Protein AF-A0A7S1MM92-F1 (afdb_monomer_lite)

Sequence (260 aa):
AALMAASNALRASARVFPARHGAASAAAFQPMGAAALSRWSPSVRSFYSDAAACGPNALYMESMYAQWKRDPSRTDPRWSEYFQAVEAGEGPGTSAAAAVDPNAIDPVALKYIIRAFQVRGHEAANLDPLGQHQWRHGLKVPELTPEFHGFKASHMGMKVSTSTKVMRGSTGGNAGFLAGVGTLGNEDMTLGQLIDTVRSTYCGSVGIEYMHILDRKRCNWIRQRVESPTWLMTDKELAKETYTRLCHADGFECFLGDKF

Structure (mmCIF, N/CA/C/O backbone):
data_AF-A0A7S1MM92-F1
#
_entry.id   AF-A0A7S1MM92-F1
#
loop_
_atom_site.group_PDB
_atom_site.id
_atom_site.type_symbol
_atom_site.label_atom_id
_atom_site.label_alt_id
_atom_site.label_comp_id
_atom_site.label_asym_id
_atom_site.label_entity_id
_atom_site.label_seq_id
_atom_site.pdbx_PDB_ins_code
_atom_site.Cartn_x
_atom_site.Cartn_y
_atom_site.Cartn_z
_atom_site.occupancy
_atom_site.B_iso_or_equiv
_atom_site.auth_seq_id
_atom_site.auth_comp_id
_atom_site.auth_asym_id
_atom_site.auth_atom_id
_atom_site.pdbx_PDB_model_num
ATOM 1 N N . ALA A 1 1 ? -11.005 -69.173 26.551 1.00 43.66 1 ALA A N 1
ATOM 2 C CA . ALA A 1 1 ? -11.564 -69.306 25.189 1.00 43.66 1 ALA A CA 1
ATOM 3 C C . ALA A 1 1 ? -11.078 -68.087 24.399 1.00 43.66 1 ALA A C 1
ATOM 5 O O . ALA A 1 1 ? -11.269 -66.996 24.910 1.00 43.66 1 ALA A O 1
ATOM 6 N N . ALA A 1 2 ? -10.254 -68.170 23.343 1.00 30.66 2 ALA A N 1
ATOM 7 C CA . ALA A 1 2 ? -10.336 -69.016 22.131 1.00 30.66 2 ALA A CA 1
ATOM 8 C C . ALA A 1 2 ? -11.647 -68.748 21.364 1.00 30.66 2 ALA A C 1
ATOM 10 O O . ALA A 1 2 ? -12.690 -68.743 22.004 1.00 30.66 2 ALA A O 1
ATOM 11 N N . LEU A 1 3 ? -11.708 -68.537 20.045 1.00 33.44 3 LEU A N 1
ATOM 12 C CA . LEU A 1 3 ? -10.741 -68.654 18.929 1.00 33.44 3 LEU A CA 1
ATOM 13 C C . LEU A 1 3 ? -10.180 -67.265 18.505 1.00 33.44 3 LEU A C 1
ATOM 15 O O . LEU A 1 3 ? -10.772 -66.265 18.892 1.00 33.44 3 LEU A O 1
ATOM 19 N N . MET A 1 4 ? -9.065 -67.031 17.786 1.00 29.84 4 MET A N 1
ATOM 20 C CA . MET A 1 4 ? -7.980 -67.807 17.126 1.00 29.84 4 MET A CA 1
ATOM 21 C C . MET A 1 4 ? -8.193 -68.498 15.752 1.00 29.84 4 MET A C 1
ATOM 23 O O . MET A 1 4 ? -9.193 -69.157 15.520 1.00 29.84 4 MET A O 1
ATOM 27 N N . ALA A 1 5 ? -7.152 -68.426 14.899 1.00 32.34 5 ALA A N 1
ATOM 28 C CA . ALA A 1 5 ? -7.059 -68.890 13.495 1.00 32.34 5 ALA A CA 1
ATOM 29 C C . ALA A 1 5 ? -7.848 -68.045 12.453 1.00 32.34 5 ALA A C 1
ATOM 31 O O . ALA A 1 5 ? -8.885 -67.479 12.768 1.00 32.34 5 ALA A O 1
ATOM 32 N N . ALA A 1 6 ? -7.391 -67.883 11.201 1.00 32.50 6 ALA A N 1
ATOM 33 C CA . ALA A 1 6 ? -6.363 -68.647 10.482 1.00 32.50 6 ALA A CA 1
ATOM 34 C C . ALA A 1 6 ? -5.214 -67.807 9.882 1.00 32.50 6 ALA A C 1
ATOM 36 O O . ALA A 1 6 ? -5.381 -66.663 9.470 1.00 32.50 6 ALA A O 1
ATOM 37 N N . SER A 1 7 ? -4.047 -68.449 9.801 1.00 29.97 7 SER A N 1
ATOM 38 C CA . SER A 1 7 ? -2.849 -68.011 9.078 1.00 29.97 7 SER A CA 1
ATOM 39 C C . SER A 1 7 ? -2.749 -68.762 7.747 1.00 29.97 7 SER A C 1
ATOM 41 O O . SER A 1 7 ? -3.136 -69.926 7.697 1.00 29.97 7 SER A O 1
ATOM 43 N N . ASN A 1 8 ? -2.201 -68.122 6.710 1.00 32.53 8 ASN A N 1
ATOM 44 C CA . ASN A 1 8 ? -1.464 -68.742 5.597 1.00 32.53 8 ASN A CA 1
ATOM 45 C C . ASN A 1 8 ? -0.730 -67.599 4.861 1.00 32.53 8 ASN A C 1
ATOM 47 O O . ASN A 1 8 ? -1.373 -66.739 4.273 1.00 32.53 8 ASN A O 1
ATOM 51 N N . ALA A 1 9 ? 0.578 -67.380 5.008 1.00 30.75 9 ALA A N 1
ATOM 52 C CA . ALA A 1 9 ? 1.707 -68.265 4.702 1.00 30.75 9 ALA A CA 1
ATOM 53 C C . ALA A 1 9 ? 1.871 -68.538 3.195 1.00 30.75 9 ALA A C 1
ATOM 55 O O . ALA A 1 9 ? 1.352 -69.512 2.663 1.00 30.75 9 ALA A O 1
ATOM 56 N N . LEU A 1 10 ? 2.679 -67.703 2.531 1.00 29.86 10 LEU A N 1
ATOM 57 C CA . LEU A 1 10 ? 3.322 -68.020 1.253 1.00 29.86 10 LEU A CA 1
ATOM 58 C C . LEU A 1 10 ? 4.731 -67.407 1.245 1.00 29.86 10 LEU A C 1
ATOM 60 O O . LEU A 1 10 ? 4.921 -66.201 1.106 1.00 29.86 10 LEU A O 1
ATOM 64 N N . ARG A 1 11 ? 5.726 -68.270 1.472 1.00 30.62 11 ARG A N 1
ATOM 65 C CA . ARG A 1 11 ? 7.168 -67.993 1.374 1.00 30.62 11 ARG A CA 1
ATOM 66 C C . ARG A 1 11 ? 7.740 -68.832 0.230 1.00 30.62 11 ARG A C 1
ATOM 68 O O . ARG A 1 11 ? 7.252 -69.931 -0.014 1.00 30.62 11 ARG A O 1
ATOM 75 N N . ALA A 1 12 ? 8.856 -68.361 -0.329 1.00 29.81 12 ALA A N 1
ATOM 76 C CA . ALA A 1 12 ? 9.645 -69.006 -1.386 1.00 29.81 12 ALA A CA 1
ATOM 77 C C . ALA A 1 12 ? 8.952 -69.046 -2.775 1.00 29.81 12 ALA A C 1
ATOM 79 O O . ALA A 1 12 ? 7.738 -68.966 -2.881 1.00 29.81 12 ALA A O 1
ATOM 80 N N . SER A 1 13 ? 9.678 -69.121 -3.894 1.00 31.61 13 SER A N 1
ATOM 81 C CA . SER A 1 13 ? 11.108 -69.412 -4.056 1.00 31.61 13 SER A CA 1
ATOM 82 C C . SER A 1 13 ? 11.696 -68.651 -5.249 1.00 31.61 13 SER A C 1
ATOM 84 O O . SER A 1 13 ? 11.096 -68.633 -6.322 1.00 31.61 13 SER A O 1
ATOM 86 N N . ALA A 1 14 ? 12.885 -68.064 -5.089 1.00 36.16 14 ALA A N 1
ATOM 87 C CA . ALA A 1 14 ? 13.642 -67.526 -6.214 1.00 36.16 14 ALA A CA 1
ATOM 88 C C . ALA A 1 14 ? 14.212 -68.688 -7.044 1.00 36.16 14 ALA A C 1
ATOM 90 O O . ALA A 1 14 ? 15.031 -69.461 -6.544 1.00 36.16 14 ALA A O 1
ATOM 91 N N . ARG A 1 15 ? 13.802 -68.813 -8.312 1.00 30.50 15 ARG A N 1
ATOM 92 C CA . ARG A 1 15 ? 14.395 -69.775 -9.252 1.00 30.50 15 ARG A CA 1
ATOM 93 C C . ARG A 1 15 ? 15.290 -69.063 -10.255 1.00 30.50 15 ARG A C 1
ATOM 95 O O . ARG A 1 15 ? 14.821 -68.386 -11.164 1.00 30.50 15 ARG A O 1
ATOM 102 N N . VAL A 1 16 ? 16.590 -69.266 -10.065 1.00 32.94 16 VAL A N 1
ATOM 103 C CA . VAL A 1 16 ? 17.643 -68.959 -11.034 1.00 32.94 16 VAL A CA 1
ATOM 104 C C . VAL A 1 16 ? 17.383 -69.748 -12.320 1.00 32.94 16 VAL A C 1
ATOM 106 O O . VAL A 1 16 ? 17.216 -70.966 -12.265 1.00 32.94 16 VAL A O 1
ATOM 109 N N . PHE A 1 17 ? 17.386 -69.071 -13.469 1.00 31.80 17 PHE A N 1
ATOM 110 C CA . PHE A 1 17 ? 17.477 -69.719 -14.780 1.00 31.80 17 PHE A CA 1
ATOM 111 C C . PHE A 1 17 ? 18.930 -69.664 -15.283 1.00 31.80 17 PHE A C 1
ATOM 113 O O . PHE A 1 17 ? 19.582 -68.631 -15.124 1.00 31.80 17 PHE A O 1
ATOM 120 N N . PRO A 1 18 ? 19.469 -70.759 -15.852 1.00 34.75 18 PRO A N 1
ATOM 121 C CA . PRO A 1 18 ? 20.885 -70.851 -16.186 1.00 34.75 18 PRO A CA 1
ATOM 122 C C . PRO A 1 18 ? 21.229 -70.104 -17.478 1.00 34.75 18 PRO A C 1
ATOM 124 O O . PRO A 1 18 ? 20.513 -70.188 -18.478 1.00 34.75 18 PRO A O 1
ATOM 127 N N . ALA A 1 19 ? 22.381 -69.434 -17.479 1.00 30.44 19 ALA A N 1
ATOM 128 C CA . ALA A 1 19 ? 22.956 -68.853 -18.684 1.00 30.44 19 ALA A CA 1
ATOM 129 C C . ALA A 1 19 ? 23.387 -69.955 -19.667 1.00 30.44 19 ALA A C 1
ATOM 131 O O . ALA A 1 19 ? 24.067 -70.911 -19.291 1.00 30.44 19 ALA A O 1
ATOM 132 N N . ARG A 1 20 ? 23.035 -69.797 -20.947 1.00 33.22 20 ARG A N 1
ATOM 133 C CA . ARG A 1 20 ? 23.563 -70.614 -22.045 1.00 33.22 20 ARG A CA 1
ATOM 134 C C . ARG A 1 20 ? 24.545 -69.775 -22.855 1.00 33.22 20 ARG A C 1
ATOM 136 O O . ARG A 1 20 ? 24.160 -68.763 -23.431 1.00 33.22 20 ARG A O 1
ATOM 143 N N . HIS A 1 21 ? 25.805 -70.200 -22.897 1.00 34.31 21 HIS A N 1
ATOM 144 C CA . HIS A 1 21 ? 26.817 -69.575 -23.743 1.00 34.31 21 HIS A CA 1
ATOM 145 C C . HIS A 1 21 ? 26.486 -69.780 -25.228 1.00 34.31 21 HIS A C 1
ATOM 147 O O . HIS A 1 21 ? 26.364 -70.912 -25.691 1.00 34.31 21 HIS A O 1
ATOM 153 N N . GLY A 1 22 ? 26.407 -68.678 -25.971 1.00 30.14 22 GLY A N 1
ATOM 154 C CA . GLY A 1 22 ? 26.510 -68.642 -27.427 1.00 30.14 22 GLY A CA 1
ATOM 155 C C . GLY A 1 22 ? 27.586 -67.628 -27.791 1.00 30.14 22 GLY A C 1
ATOM 156 O O . GLY A 1 22 ? 27.447 -66.450 -27.471 1.00 30.14 22 GLY A O 1
ATOM 157 N N . ALA A 1 23 ? 28.689 -68.084 -28.384 1.00 38.81 23 ALA A N 1
ATOM 158 C CA . ALA A 1 23 ? 29.802 -67.210 -28.734 1.00 38.81 23 ALA A CA 1
ATOM 159 C C . ALA A 1 23 ? 29.459 -66.371 -29.975 1.00 38.81 23 ALA A C 1
ATOM 161 O O . ALA A 1 23 ? 29.210 -66.919 -31.046 1.00 38.81 23 ALA A O 1
ATOM 162 N N . ALA A 1 24 ? 29.496 -65.046 -29.834 1.00 35.25 24 ALA A N 1
ATOM 163 C CA . ALA A 1 24 ? 29.465 -64.098 -30.941 1.00 35.25 24 ALA A CA 1
ATOM 164 C C . ALA A 1 24 ? 30.684 -63.173 -30.827 1.00 35.25 24 ALA A C 1
ATOM 166 O O . ALA A 1 24 ? 31.011 -62.700 -29.739 1.00 35.25 24 ALA A O 1
ATOM 167 N N . SER A 1 25 ? 31.385 -62.972 -31.944 1.00 35.22 25 SER A N 1
ATOM 168 C CA . SER A 1 25 ? 32.680 -62.287 -31.992 1.00 35.22 25 SER A CA 1
ATOM 169 C C . SER A 1 25 ? 32.593 -60.834 -31.512 1.00 35.22 25 SER A C 1
ATOM 171 O O . SER A 1 25 ? 31.921 -60.009 -32.132 1.00 35.22 25 SER A O 1
ATOM 173 N N . ALA A 1 26 ? 33.316 -60.507 -30.440 1.00 32.06 26 ALA A N 1
ATOM 174 C CA . ALA A 1 26 ? 33.503 -59.134 -29.992 1.00 32.06 26 ALA A CA 1
ATOM 175 C C . ALA A 1 26 ? 34.557 -58.436 -30.869 1.00 32.06 26 ALA A C 1
ATOM 177 O O . ALA A 1 26 ? 35.743 -58.406 -30.540 1.00 32.06 26 ALA A O 1
ATOM 178 N N . ALA A 1 27 ? 34.122 -57.860 -31.992 1.00 35.06 27 ALA A N 1
ATOM 179 C CA . ALA A 1 27 ? 34.937 -56.895 -32.721 1.00 35.06 27 ALA A CA 1
ATOM 180 C C . ALA A 1 27 ? 35.170 -55.666 -31.825 1.00 35.06 27 ALA A C 1
ATOM 182 O O . ALA A 1 27 ? 34.218 -55.020 -31.384 1.00 35.06 27 ALA A O 1
ATOM 183 N N . ALA A 1 28 ? 36.435 -55.365 -31.524 1.00 36.94 28 ALA A N 1
ATOM 184 C CA . ALA A 1 28 ? 36.801 -54.291 -30.611 1.00 36.94 28 ALA A CA 1
ATOM 185 C C . ALA A 1 28 ? 36.434 -52.917 -31.196 1.00 36.94 28 ALA A C 1
ATOM 187 O O . ALA A 1 28 ? 37.136 -52.387 -32.057 1.00 36.94 28 ALA A O 1
ATOM 188 N N . PHE A 1 29 ? 35.348 -52.323 -30.701 1.00 33.16 29 PHE A N 1
ATOM 189 C CA . PHE A 1 29 ? 34.981 -50.951 -31.032 1.00 33.16 29 PHE A CA 1
ATOM 190 C C . PHE A 1 29 ? 35.897 -49.994 -30.258 1.00 33.16 29 PHE A C 1
ATOM 192 O O . PHE A 1 29 ? 35.684 -49.717 -29.078 1.00 33.16 29 PHE A O 1
ATOM 199 N N . GLN A 1 30 ? 36.958 -49.520 -30.911 1.00 43.22 30 GLN A N 1
ATOM 200 C CA . GLN A 1 30 ? 37.786 -48.449 -30.362 1.00 43.22 30 GLN A CA 1
ATOM 201 C C . GLN A 1 30 ? 36.944 -47.166 -30.273 1.00 43.22 30 GLN A C 1
ATOM 203 O O . GLN A 1 30 ? 36.302 -46.803 -31.264 1.00 43.22 30 GLN A O 1
ATOM 208 N N . PRO A 1 31 ? 36.936 -46.444 -29.137 1.00 36.84 31 PRO A N 1
ATOM 209 C CA . PRO A 1 31 ? 36.320 -45.129 -29.090 1.00 36.84 31 PRO A CA 1
ATOM 210 C C . PRO A 1 31 ? 37.171 -44.177 -29.935 1.00 36.84 31 PRO A C 1
ATOM 212 O O . PRO A 1 31 ? 38.265 -43.781 -29.529 1.00 36.84 31 PRO A O 1
ATOM 215 N N . MET A 1 32 ? 36.684 -43.817 -31.127 1.00 35.00 32 MET A N 1
ATOM 216 C CA . MET A 1 32 ? 37.289 -42.729 -31.893 1.00 35.00 32 MET A CA 1
ATOM 217 C C . MET A 1 32 ? 37.284 -41.459 -31.037 1.00 35.00 32 MET A C 1
ATOM 219 O O . MET A 1 32 ? 36.304 -41.168 -30.350 1.00 35.00 32 MET A O 1
ATOM 223 N N . GLY A 1 33 ? 38.408 -40.740 -31.046 1.00 35.25 33 GLY A N 1
ATOM 224 C CA . GLY A 1 33 ? 38.648 -39.630 -30.128 1.00 35.25 33 GLY A CA 1
ATOM 225 C C . GLY A 1 33 ? 37.583 -38.533 -30.197 1.00 35.25 33 GLY A C 1
ATOM 226 O O . GLY A 1 33 ? 36.949 -38.319 -31.231 1.00 35.25 33 GLY A O 1
ATOM 227 N N . ALA A 1 34 ? 37.429 -37.803 -29.090 1.00 40.56 34 ALA A N 1
ATOM 228 C CA . ALA A 1 34 ? 36.493 -36.690 -28.924 1.00 40.56 34 ALA A CA 1
ATOM 229 C C . ALA A 1 34 ? 36.897 -35.442 -29.747 1.00 40.56 34 ALA A C 1
ATOM 231 O O . ALA A 1 34 ? 37.182 -34.380 -29.204 1.00 40.56 34 ALA A O 1
ATOM 232 N N . ALA A 1 35 ? 36.935 -35.587 -31.072 1.00 40.81 35 ALA A N 1
ATOM 233 C CA . ALA A 1 35 ? 37.388 -34.590 -32.041 1.00 40.81 35 ALA A CA 1
ATOM 234 C C . ALA A 1 35 ? 36.411 -34.458 -33.229 1.00 40.81 35 ALA A C 1
ATOM 236 O O . ALA A 1 35 ? 36.819 -34.243 -34.367 1.00 40.81 35 ALA A O 1
ATOM 237 N N . ALA A 1 36 ? 35.108 -34.609 -32.964 1.00 39.97 36 ALA A N 1
ATOM 238 C CA . ALA A 1 36 ? 34.044 -34.425 -33.955 1.00 39.97 36 ALA A CA 1
ATOM 239 C C . ALA A 1 36 ? 32.724 -33.911 -33.343 1.00 39.97 36 ALA A C 1
ATOM 241 O O . ALA A 1 36 ? 31.646 -34.187 -33.869 1.00 39.97 36 ALA A O 1
ATOM 242 N N . LEU A 1 37 ? 32.782 -33.130 -32.253 1.00 40.72 37 LEU A N 1
ATOM 243 C CA . LEU A 1 37 ? 31.656 -32.241 -31.958 1.00 40.72 37 LEU A CA 1
ATOM 244 C C . LEU A 1 37 ? 31.613 -31.190 -33.064 1.00 40.72 37 LEU A C 1
ATOM 246 O O . LEU A 1 37 ? 32.606 -30.512 -33.329 1.00 40.72 37 LEU A O 1
ATOM 250 N N . SER A 1 38 ? 30.470 -31.137 -33.745 1.00 40.62 38 SER A N 1
ATOM 251 C CA . SER A 1 38 ? 30.231 -30.318 -34.927 1.00 40.62 38 SER A CA 1
ATOM 252 C C . SER A 1 38 ? 30.809 -28.919 -34.766 1.00 40.62 38 SER A C 1
ATOM 254 O O . SER A 1 38 ? 30.448 -28.201 -33.832 1.00 40.62 38 SER A O 1
ATOM 256 N N . ARG A 1 39 ? 31.645 -28.522 -35.729 1.00 39.66 39 ARG A N 1
ATOM 257 C CA . ARG A 1 39 ? 32.064 -27.140 -35.946 1.00 39.66 39 ARG A CA 1
ATOM 258 C C . ARG A 1 39 ? 30.810 -26.294 -36.173 1.00 39.66 39 ARG A C 1
ATOM 260 O O . ARG A 1 39 ? 30.389 -26.117 -37.315 1.00 39.66 39 ARG A O 1
ATOM 267 N N . TRP A 1 40 ? 30.211 -25.784 -35.096 1.00 36.97 40 TRP A N 1
ATOM 268 C CA . TRP A 1 40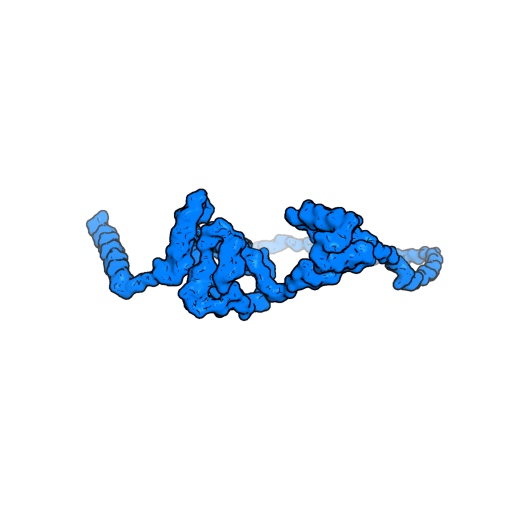 ? 29.339 -24.621 -35.170 1.00 36.97 40 TRP A CA 1
ATOM 269 C C . TRP A 1 40 ? 30.192 -23.530 -35.806 1.00 36.97 40 TRP A C 1
ATOM 271 O O . TRP A 1 40 ? 31.061 -22.938 -35.166 1.00 36.97 40 TRP A O 1
ATOM 281 N N . SER A 1 41 ? 29.977 -23.306 -37.104 1.00 40.72 41 SER A N 1
ATOM 282 C CA . SER A 1 41 ? 30.279 -22.005 -37.672 1.00 40.72 41 SER A CA 1
ATOM 283 C C . SER A 1 41 ? 29.570 -20.999 -36.776 1.00 40.72 41 SER A C 1
ATOM 285 O O . SER A 1 41 ? 28.381 -21.207 -36.504 1.00 40.72 41 SER A O 1
ATOM 287 N N . PRO A 1 42 ? 30.230 -19.917 -36.339 1.00 45.97 42 PRO A N 1
ATOM 288 C CA . PRO A 1 42 ? 29.488 -18.753 -35.902 1.00 45.97 42 PRO A CA 1
ATOM 289 C C . PRO A 1 42 ? 28.488 -18.458 -37.020 1.00 45.97 42 PRO A C 1
ATOM 291 O O . PRO A 1 42 ? 28.881 -18.316 -38.184 1.00 45.97 42 PRO A O 1
ATOM 294 N N . SER A 1 43 ? 27.193 -18.461 -36.709 1.00 54.34 43 SER A N 1
ATOM 295 C CA . SER A 1 43 ? 26.230 -17.839 -37.606 1.00 54.34 43 SER A CA 1
ATOM 296 C C . SER A 1 43 ? 26.676 -16.390 -37.711 1.00 54.34 43 SER A C 1
ATOM 298 O O . SER A 1 43 ? 26.759 -15.728 -36.675 1.00 54.34 43 SER A O 1
ATOM 300 N N . VAL A 1 44 ? 27.016 -15.926 -38.917 1.00 56.56 44 VAL A N 1
ATOM 301 C CA . VAL A 1 44 ? 27.390 -14.525 -39.144 1.00 56.56 44 VAL A CA 1
ATOM 302 C C . VAL A 1 44 ? 26.277 -13.674 -38.544 1.00 56.56 44 VAL A C 1
ATOM 304 O O . VAL A 1 44 ? 25.135 -13.739 -39.004 1.00 56.56 44 VAL A O 1
ATOM 307 N N . ARG A 1 45 ? 26.585 -12.974 -37.448 1.00 59.00 45 ARG A N 1
ATOM 308 C CA . ARG A 1 45 ? 25.584 -12.295 -36.626 1.00 59.00 45 ARG A CA 1
ATOM 309 C C . ARG A 1 45 ? 25.123 -11.059 -37.378 1.00 59.00 45 ARG A C 1
ATOM 311 O O . ARG A 1 45 ? 25.713 -9.999 -37.274 1.00 59.00 45 ARG A O 1
ATOM 318 N N . SER A 1 46 ? 24.082 -11.220 -38.183 1.00 69.56 46 SER A N 1
ATOM 319 C CA . SER A 1 46 ? 23.462 -10.116 -38.905 1.00 69.56 46 SER A CA 1
ATOM 320 C C . SER A 1 46 ? 22.743 -9.189 -37.928 1.00 69.56 46 SER A C 1
ATOM 322 O O . SER A 1 46 ? 22.199 -9.655 -36.924 1.00 69.56 46 SER A O 1
ATOM 324 N N . PHE A 1 47 ? 22.652 -7.902 -38.264 1.00 73.56 47 PHE A N 1
ATOM 325 C CA . PHE A 1 47 ? 21.834 -6.925 -37.541 1.00 73.56 47 PHE A CA 1
ATOM 326 C C . PHE A 1 47 ? 20.414 -7.438 -37.235 1.00 73.56 47 PHE A C 1
ATOM 328 O O . PHE A 1 47 ? 19.963 -7.355 -36.097 1.00 73.56 47 PHE A O 1
ATOM 335 N N . TYR A 1 48 ? 19.756 -8.083 -38.204 1.00 74.44 48 TYR A N 1
ATOM 336 C CA . TYR A 1 48 ? 18.407 -8.649 -38.046 1.00 74.44 48 TYR A CA 1
ATOM 337 C C . TYR A 1 48 ? 18.323 -9.890 -37.140 1.00 74.44 48 TYR A C 1
ATOM 339 O O . TYR A 1 48 ? 17.228 -10.346 -36.824 1.00 74.44 48 TYR A O 1
ATOM 347 N N . SER A 1 49 ? 19.463 -10.454 -36.734 1.00 70.25 49 SER A N 1
ATOM 348 C CA . SER A 1 49 ? 19.548 -11.560 -35.770 1.00 70.25 49 SER A CA 1
ATOM 349 C C . SER A 1 49 ? 19.946 -11.104 -34.363 1.00 70.25 49 SER A C 1
ATOM 351 O O . SER A 1 49 ? 20.069 -11.936 -33.465 1.00 70.25 49 SER A O 1
ATOM 353 N N . ASP A 1 50 ? 20.171 -9.802 -34.159 1.00 71.06 50 ASP A N 1
ATOM 354 C CA . ASP A 1 50 ? 20.604 -9.269 -32.874 1.00 71.06 50 ASP A CA 1
ATOM 355 C C . ASP A 1 50 ? 19.430 -8.844 -31.978 1.00 71.06 50 ASP A C 1
ATOM 357 O O . ASP A 1 50 ? 18.430 -8.295 -32.436 1.00 71.06 50 ASP A O 1
ATOM 361 N N . ALA A 1 51 ? 19.571 -9.042 -30.665 1.00 60.38 51 ALA A N 1
ATOM 362 C CA . ALA A 1 51 ? 18.507 -8.778 -29.693 1.00 60.38 51 ALA A CA 1
ATOM 363 C C . ALA A 1 51 ? 18.062 -7.301 -29.674 1.00 60.38 51 ALA A C 1
ATOM 365 O O . ALA A 1 51 ? 16.896 -7.004 -29.411 1.00 60.38 51 ALA A O 1
ATOM 366 N N . ALA A 1 52 ? 18.967 -6.374 -30.006 1.00 64.19 52 ALA A N 1
ATOM 367 C CA . ALA A 1 52 ? 18.668 -4.949 -30.126 1.00 64.19 52 ALA A CA 1
ATOM 368 C C . ALA A 1 52 ? 17.707 -4.615 -31.286 1.00 64.19 52 ALA A C 1
ATOM 370 O O . ALA A 1 52 ? 16.979 -3.624 -31.203 1.00 64.19 52 ALA A O 1
ATOM 371 N N . ALA A 1 53 ? 17.661 -5.442 -32.338 1.00 63.31 53 ALA A N 1
ATOM 372 C CA . ALA A 1 53 ? 16.749 -5.277 -33.470 1.00 63.31 53 ALA A CA 1
ATOM 373 C C . ALA A 1 53 ? 15.331 -5.822 -33.197 1.00 63.31 53 ALA A C 1
ATOM 375 O O . ALA A 1 53 ? 14.432 -5.595 -33.999 1.00 63.31 53 ALA A O 1
ATOM 376 N N . CYS A 1 54 ? 15.102 -6.492 -32.060 1.00 61.84 54 CYS A N 1
ATOM 377 C CA . CYS A 1 54 ? 13.820 -7.121 -31.707 1.00 61.84 54 CYS A CA 1
ATOM 378 C C . CYS A 1 54 ? 13.012 -6.363 -30.630 1.00 61.84 54 CYS A C 1
ATOM 380 O O . CYS A 1 54 ? 11.973 -6.846 -30.183 1.00 61.84 54 CYS A O 1
ATOM 382 N N . GLY A 1 55 ? 13.488 -5.201 -30.166 1.00 71.56 55 GLY A N 1
ATOM 383 C CA . GLY A 1 55 ? 12.826 -4.408 -29.120 1.00 71.56 55 GLY A CA 1
ATOM 384 C C . GLY A 1 55 ? 11.700 -3.487 -29.628 1.00 71.56 55 GLY A C 1
ATOM 385 O O . GLY A 1 55 ? 11.509 -3.337 -30.832 1.00 71.56 55 GLY A O 1
ATOM 386 N N . PRO A 1 56 ? 10.996 -2.757 -28.739 1.00 69.81 56 PRO A N 1
ATOM 387 C CA . PRO A 1 56 ? 9.982 -1.768 -29.140 1.00 69.81 56 PRO A CA 1
ATOM 388 C C . PRO A 1 56 ? 10.543 -0.614 -29.996 1.00 69.81 56 PRO A C 1
ATOM 390 O O . PRO A 1 56 ? 9.790 0.053 -30.698 1.00 69.81 56 PRO A O 1
ATOM 393 N N . ASN A 1 57 ? 11.865 -0.409 -29.978 1.00 76.94 57 ASN A N 1
ATOM 394 C CA . ASN A 1 57 ? 12.574 0.559 -30.820 1.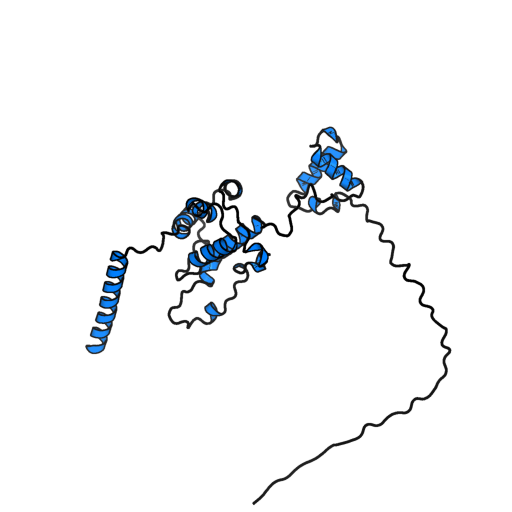00 76.94 57 ASN A CA 1
ATOM 395 C C . ASN A 1 57 ? 13.131 -0.058 -32.125 1.00 76.94 57 ASN A C 1
ATOM 397 O O . ASN A 1 57 ? 13.907 0.606 -32.810 1.00 76.94 57 ASN A O 1
ATOM 401 N N . ALA A 1 58 ? 12.758 -1.296 -32.480 1.00 81.12 58 ALA A N 1
ATOM 402 C CA . ALA A 1 58 ? 13.260 -2.029 -33.651 1.00 81.12 58 ALA A CA 1
ATOM 403 C C . ALA A 1 58 ? 13.228 -1.200 -34.944 1.00 81.12 58 ALA A C 1
ATOM 405 O O . ALA A 1 58 ? 14.255 -1.039 -35.592 1.00 81.12 58 ALA A O 1
ATOM 406 N N . LEU A 1 59 ? 12.082 -0.589 -35.262 1.00 82.56 59 LEU A N 1
ATOM 407 C CA . LEU A 1 59 ? 11.906 0.238 -36.465 1.00 82.56 59 LEU A CA 1
ATOM 408 C C . LEU A 1 59 ? 12.829 1.469 -36.486 1.00 82.56 59 LEU A C 1
ATOM 410 O O . LEU A 1 59 ? 13.303 1.880 -37.543 1.00 82.56 59 LEU A O 1
ATOM 414 N N . TYR A 1 60 ? 13.112 2.058 -35.320 1.00 83.94 60 TYR A N 1
ATOM 415 C CA . TYR A 1 60 ? 14.048 3.178 -35.215 1.00 83.94 60 TYR A CA 1
ATOM 416 C C . TYR A 1 60 ? 15.490 2.707 -35.440 1.00 83.94 60 TYR A C 1
ATOM 418 O O . TYR A 1 60 ? 16.205 3.298 -36.251 1.00 83.94 60 TYR A O 1
ATOM 426 N N . MET A 1 61 ? 15.880 1.598 -34.803 1.00 83.88 61 MET A N 1
ATOM 427 C CA . MET A 1 61 ? 17.187 0.958 -34.987 1.00 83.88 61 MET A CA 1
ATOM 428 C C . MET A 1 61 ? 17.420 0.543 -36.447 1.00 83.88 61 MET A C 1
ATOM 430 O O . MET A 1 61 ? 18.479 0.823 -37.000 1.00 83.88 61 MET A O 1
ATOM 434 N N . GLU A 1 62 ? 16.418 -0.057 -37.093 1.00 85.31 62 GLU A N 1
ATOM 435 C CA . GLU A 1 62 ? 16.443 -0.428 -38.510 1.00 85.31 62 GLU A CA 1
ATOM 436 C C . GLU A 1 62 ? 16.580 0.805 -39.412 1.00 85.31 62 GLU A C 1
ATOM 438 O O . GLU A 1 62 ? 17.424 0.820 -40.309 1.00 85.31 62 GLU A O 1
ATOM 443 N N . SER A 1 63 ? 15.823 1.878 -39.143 1.00 87.94 63 SER A N 1
ATOM 444 C CA . SER A 1 63 ? 15.934 3.125 -39.909 1.00 87.94 63 SER A CA 1
ATOM 445 C C . SER A 1 63 ? 17.329 3.756 -39.802 1.00 87.94 63 SER A C 1
ATOM 447 O O . SER A 1 63 ? 17.862 4.243 -40.802 1.00 87.94 63 SER A O 1
ATOM 449 N N . MET A 1 64 ? 17.952 3.681 -38.621 1.00 87.38 64 MET A N 1
ATOM 450 C CA . MET A 1 64 ? 19.290 4.205 -38.354 1.00 87.38 64 MET A CA 1
ATOM 451 C C . MET A 1 64 ? 20.383 3.343 -38.998 1.00 87.38 64 MET A C 1
ATOM 453 O O . MET A 1 64 ? 21.284 3.879 -39.638 1.00 87.38 64 MET A O 1
ATOM 457 N N . TYR A 1 65 ? 20.269 2.017 -38.920 1.00 86.88 65 TYR A N 1
ATOM 458 C CA . TYR A 1 65 ? 21.152 1.077 -39.613 1.00 86.88 65 TYR A CA 1
ATOM 459 C C . TYR A 1 65 ? 21.060 1.230 -41.142 1.00 86.88 65 TYR A C 1
ATOM 461 O O . TYR A 1 65 ? 22.076 1.276 -41.836 1.00 86.88 65 TYR A O 1
ATOM 469 N N . ALA A 1 66 ? 19.850 1.413 -41.681 1.00 88.88 66 ALA A N 1
ATOM 470 C CA . ALA A 1 66 ? 19.642 1.714 -43.094 1.00 88.88 66 ALA A CA 1
ATOM 471 C C . ALA A 1 66 ? 20.173 3.107 -43.490 1.00 88.88 66 ALA A C 1
ATOM 473 O O . ALA A 1 66 ? 20.498 3.331 -44.658 1.00 88.88 66 ALA A O 1
ATOM 474 N N . GLN A 1 67 ? 20.250 4.062 -42.560 1.00 89.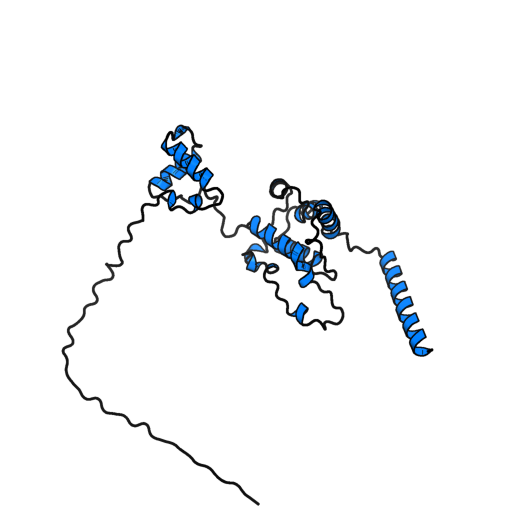75 67 GLN A N 1
ATOM 475 C CA . GLN A 1 67 ? 20.885 5.362 -42.788 1.00 89.75 67 GLN A CA 1
ATOM 476 C C . GLN A 1 67 ? 22.414 5.228 -42.802 1.00 89.75 67 GLN A C 1
ATOM 478 O O . GLN A 1 67 ? 23.037 5.668 -43.766 1.00 89.75 67 GLN A O 1
ATOM 483 N N . TRP A 1 68 ? 22.991 4.530 -41.820 1.00 90.19 68 TRP A N 1
ATOM 484 C CA . TRP A 1 68 ? 24.418 4.203 -41.740 1.00 90.19 68 TRP A CA 1
ATOM 485 C C . TRP A 1 68 ? 24.915 3.441 -42.979 1.00 90.19 68 TRP A C 1
ATOM 487 O O . TRP A 1 68 ? 25.927 3.817 -43.564 1.00 90.19 68 TRP A O 1
ATOM 497 N N . LYS A 1 69 ? 24.154 2.449 -43.476 1.00 88.19 69 LYS A N 1
ATOM 498 C CA . LYS A 1 69 ? 24.480 1.728 -44.725 1.00 88.19 69 LYS A CA 1
ATOM 499 C C . LYS A 1 69 ? 24.474 2.597 -45.989 1.00 88.19 69 LYS A C 1
ATOM 501 O O . LYS A 1 69 ? 25.029 2.173 -46.999 1.00 88.19 69 LYS A O 1
ATOM 506 N N . ARG A 1 70 ? 23.846 3.780 -45.967 1.00 90.12 70 ARG A N 1
ATOM 507 C CA . ARG A 1 70 ? 23.904 4.755 -47.074 1.00 90.12 70 ARG A CA 1
ATOM 508 C C . ARG A 1 70 ? 25.026 5.771 -46.883 1.00 90.12 70 ARG A C 1
ATOM 510 O O . ARG A 1 70 ? 25.645 6.166 -47.863 1.00 90.12 70 ARG A O 1
ATOM 517 N N . ASP A 1 71 ? 25.242 6.211 -45.647 1.00 89.56 71 ASP A N 1
ATOM 518 C CA . ASP A 1 71 ? 26.250 7.199 -45.277 1.00 89.56 71 ASP A CA 1
ATOM 519 C C . ASP A 1 71 ? 26.650 7.020 -43.797 1.00 89.56 71 ASP A C 1
ATOM 521 O O . ASP A 1 71 ? 25.922 7.476 -42.905 1.00 89.56 71 ASP A O 1
ATOM 525 N N . PRO A 1 72 ? 27.806 6.388 -43.513 1.00 86.00 72 PRO A N 1
ATOM 526 C CA . PRO A 1 72 ? 28.284 6.183 -42.147 1.00 86.00 72 PRO A CA 1
ATOM 527 C C . PRO A 1 72 ? 28.542 7.483 -41.373 1.00 86.00 72 PRO A C 1
ATOM 529 O O . PRO A 1 72 ? 28.450 7.489 -40.147 1.00 86.00 72 PRO A O 1
ATOM 532 N N . SER A 1 73 ? 28.828 8.592 -42.070 1.00 83.75 73 SER A N 1
ATOM 533 C CA . SER A 1 73 ? 29.138 9.888 -41.446 1.00 83.75 73 SER A CA 1
ATOM 534 C C . SER A 1 73 ? 27.907 10.615 -40.892 1.00 83.75 73 SER A C 1
ATOM 536 O O . SER A 1 73 ? 28.032 11.582 -40.141 1.00 83.75 73 SER A O 1
ATOM 538 N N . ARG A 1 74 ? 26.707 10.144 -41.255 1.00 80.69 74 ARG A N 1
ATOM 539 C CA . ARG A 1 74 ? 25.424 10.776 -40.925 1.00 80.69 74 ARG A CA 1
ATOM 540 C C . ARG A 1 74 ? 24.804 10.281 -39.615 1.00 80.69 74 ARG A C 1
ATOM 542 O O . ARG A 1 74 ? 23.850 10.882 -39.124 1.00 80.69 74 ARG A O 1
ATOM 549 N N . THR A 1 75 ? 25.330 9.192 -39.065 1.00 84.69 75 THR A N 1
ATOM 550 C CA . THR A 1 75 ? 24.969 8.630 -37.755 1.00 84.69 75 THR A CA 1
ATOM 551 C C . THR A 1 75 ? 25.998 9.007 -36.690 1.00 84.69 75 THR A C 1
ATOM 553 O O . THR A 1 75 ? 27.159 9.242 -37.009 1.00 84.69 75 THR A O 1
ATOM 556 N N . ASP A 1 76 ? 25.587 9.039 -35.418 1.00 84.25 76 ASP A N 1
ATOM 557 C CA . ASP A 1 76 ? 26.507 9.255 -34.289 1.00 84.25 76 ASP A CA 1
ATOM 558 C C . ASP A 1 76 ? 27.660 8.224 -34.325 1.00 84.25 76 ASP A C 1
ATOM 560 O O . ASP A 1 76 ? 27.383 7.036 -34.544 1.00 84.25 76 ASP A O 1
ATOM 564 N N . PRO A 1 77 ? 28.927 8.627 -34.095 1.00 81.44 77 PRO A N 1
ATOM 565 C CA . PRO A 1 77 ? 30.075 7.719 -34.104 1.00 81.44 77 PRO A CA 1
ATOM 566 C C . PRO A 1 77 ? 29.877 6.445 -33.271 1.00 81.44 77 PRO A C 1
ATOM 568 O O . PRO A 1 77 ? 30.227 5.361 -33.733 1.00 81.44 77 PRO A O 1
ATOM 571 N N . ARG A 1 78 ? 29.212 6.539 -32.109 1.00 80.94 78 ARG A N 1
ATOM 572 C CA . ARG A 1 78 ? 28.933 5.384 -31.232 1.00 80.94 78 ARG A CA 1
ATOM 573 C C . ARG A 1 78 ? 28.033 4.340 -31.892 1.00 80.94 78 ARG A C 1
ATOM 575 O O . ARG A 1 78 ? 28.187 3.145 -31.651 1.00 80.94 78 ARG A O 1
ATOM 582 N N . TRP A 1 79 ? 27.088 4.783 -32.721 1.00 83.12 79 TRP A N 1
ATOM 583 C CA . TRP A 1 79 ? 26.227 3.883 -33.486 1.00 83.12 79 TRP A CA 1
ATOM 584 C C . TRP A 1 79 ? 26.947 3.316 -34.710 1.00 83.12 79 TRP A C 1
ATOM 586 O O . TRP A 1 79 ? 26.733 2.152 -35.037 1.00 83.12 79 TRP A O 1
ATOM 596 N N . SER A 1 80 ? 27.848 4.079 -35.339 1.00 85.19 80 SER A N 1
ATOM 597 C CA . SER A 1 80 ? 28.698 3.554 -36.416 1.00 85.19 80 SER A CA 1
ATOM 598 C C . SER A 1 80 ? 29.616 2.432 -35.921 1.00 85.19 80 SER A C 1
ATOM 600 O O . SER A 1 80 ? 29.675 1.380 -36.552 1.00 85.19 80 SER A O 1
ATOM 602 N N . GLU A 1 81 ? 30.279 2.619 -34.776 1.00 84.44 81 GLU A N 1
ATOM 603 C CA . GLU A 1 81 ? 31.098 1.588 -34.116 1.00 84.44 81 GLU A CA 1
ATOM 604 C C . GLU A 1 81 ? 30.272 0.326 -33.813 1.00 84.44 81 GLU A C 1
ATOM 606 O O . GLU A 1 81 ? 30.681 -0.789 -34.140 1.00 84.44 81 GLU A O 1
ATOM 611 N N . TYR A 1 82 ? 29.066 0.504 -33.263 1.00 81.38 82 TYR A N 1
ATOM 612 C CA . TYR A 1 82 ? 28.128 -0.583 -32.984 1.00 81.38 82 TYR A CA 1
ATOM 613 C C . TYR A 1 82 ? 27.724 -1.366 -34.249 1.00 81.38 82 TYR A C 1
ATOM 615 O O . TYR A 1 82 ? 27.827 -2.593 -34.266 1.00 81.38 82 TYR A O 1
ATOM 623 N N . PHE A 1 83 ? 27.284 -0.690 -35.318 1.00 85.44 83 PHE A N 1
ATOM 624 C CA . PHE A 1 83 ? 26.857 -1.368 -36.549 1.00 85.44 83 PHE A CA 1
ATOM 625 C C . PHE A 1 83 ? 28.027 -2.039 -37.280 1.00 85.44 83 PHE A C 1
ATOM 627 O O . PHE A 1 83 ? 27.851 -3.111 -37.859 1.00 85.44 83 PHE A O 1
ATOM 634 N N . GLN A 1 84 ? 29.226 -1.453 -37.216 1.00 85.38 84 GLN A N 1
ATOM 635 C CA . GLN A 1 84 ? 30.434 -2.035 -37.793 1.00 85.38 84 GLN A CA 1
ATOM 636 C C . GLN A 1 84 ? 30.852 -3.325 -37.069 1.00 85.38 84 GLN A C 1
ATOM 638 O O . GLN A 1 84 ? 31.174 -4.307 -37.737 1.00 85.38 84 GLN A O 1
ATOM 643 N N . ALA A 1 85 ? 30.780 -3.356 -35.733 1.00 80.62 85 ALA A N 1
ATOM 644 C CA . ALA A 1 85 ? 31.033 -4.562 -34.942 1.00 80.62 85 ALA A CA 1
ATOM 645 C C . ALA A 1 85 ? 30.000 -5.668 -35.243 1.00 80.62 85 ALA A C 1
ATOM 647 O O . ALA A 1 85 ? 30.369 -6.811 -35.518 1.00 80.62 85 ALA A O 1
ATOM 648 N N . VAL A 1 86 ? 28.708 -5.309 -35.304 1.00 80.31 86 VAL A N 1
ATOM 649 C CA . VAL A 1 86 ? 27.622 -6.223 -35.702 1.00 80.31 86 VAL A CA 1
ATOM 650 C C . VAL A 1 86 ? 27.902 -6.859 -37.072 1.00 80.31 86 VAL A C 1
ATOM 652 O O . VAL A 1 86 ? 27.912 -8.083 -37.172 1.00 80.31 86 VAL A O 1
ATOM 655 N N . GLU A 1 87 ? 28.189 -6.071 -38.116 1.00 80.06 87 GLU A N 1
ATOM 656 C CA . GLU A 1 87 ? 28.484 -6.611 -39.459 1.00 80.06 87 GLU A CA 1
ATOM 657 C C . GLU A 1 87 ? 29.778 -7.446 -39.505 1.00 80.06 87 GLU A C 1
ATOM 659 O O . GLU A 1 87 ? 29.859 -8.393 -40.287 1.00 80.06 87 GLU A O 1
ATOM 664 N N . ALA A 1 88 ? 30.769 -7.150 -38.655 1.00 79.56 88 ALA A N 1
ATOM 665 C CA . ALA A 1 88 ? 31.987 -7.954 -38.521 1.00 79.56 88 ALA A CA 1
ATOM 666 C C . ALA A 1 88 ? 31.742 -9.337 -37.876 1.00 79.56 88 ALA A C 1
ATOM 668 O O . ALA A 1 88 ? 32.660 -10.153 -37.788 1.00 79.56 88 ALA A O 1
ATOM 669 N N . GLY A 1 89 ? 30.522 -9.619 -37.401 1.00 70.81 89 GLY A N 1
ATOM 670 C CA . GLY A 1 89 ? 30.208 -10.805 -36.602 1.00 70.81 89 GLY A CA 1
ATOM 671 C C . GLY A 1 89 ? 30.679 -10.697 -35.147 1.00 70.81 89 GLY A C 1
ATOM 672 O O . GLY A 1 89 ? 30.329 -11.553 -34.329 1.00 70.81 89 GLY A O 1
ATOM 673 N N . GLU A 1 90 ? 31.387 -9.619 -34.803 1.00 68.06 90 GLU A N 1
ATOM 674 C CA . GLU A 1 90 ? 31.702 -9.177 -33.445 1.00 68.06 90 GLU A CA 1
ATOM 675 C C . GLU A 1 90 ? 30.444 -8.570 -32.815 1.00 68.06 90 GLU A C 1
ATOM 677 O O . GLU A 1 90 ? 30.346 -7.378 -32.526 1.00 68.06 90 GLU A O 1
ATOM 682 N N . GLY A 1 91 ? 29.436 -9.429 -32.635 1.00 58.41 91 GLY A N 1
ATOM 683 C CA . GLY A 1 91 ? 28.163 -9.048 -32.045 1.00 58.41 91 GLY A CA 1
ATOM 684 C C . GLY A 1 91 ? 28.378 -8.276 -30.751 1.00 58.41 91 GLY A C 1
ATOM 685 O O . GLY A 1 91 ? 29.223 -8.676 -29.947 1.00 58.41 91 GLY A O 1
ATOM 686 N N . PRO A 1 92 ? 27.630 -7.182 -30.562 1.00 54.12 92 PRO A N 1
ATOM 687 C CA . PRO A 1 92 ? 28.090 -5.996 -29.866 1.00 54.12 92 PRO A CA 1
ATOM 688 C C . PRO A 1 92 ? 28.705 -6.353 -28.522 1.00 54.12 92 PRO A C 1
ATOM 690 O O . PRO A 1 92 ? 28.002 -6.796 -27.607 1.00 54.12 92 PRO A O 1
ATOM 693 N N . GLY A 1 93 ? 30.017 -6.118 -28.408 1.00 47.94 93 GLY A N 1
ATOM 694 C CA . GLY A 1 93 ? 30.681 -6.055 -27.113 1.00 47.94 93 GLY A CA 1
ATOM 695 C C . GLY A 1 93 ? 29.840 -5.154 -26.213 1.00 47.94 93 GLY A C 1
ATOM 696 O O . GLY A 1 93 ? 29.440 -4.068 -26.636 1.00 47.94 93 GLY A O 1
ATOM 697 N N . THR A 1 94 ? 29.479 -5.657 -25.032 1.00 45.97 94 THR A N 1
ATOM 698 C CA . THR A 1 94 ? 28.390 -5.161 -24.171 1.00 45.97 94 THR A CA 1
ATOM 699 C C . THR A 1 94 ? 28.660 -3.750 -23.635 1.00 45.97 94 THR A C 1
ATOM 701 O O . THR A 1 94 ? 29.065 -3.567 -22.490 1.00 45.97 94 THR A O 1
ATOM 704 N N . SER A 1 95 ? 28.481 -2.768 -24.517 1.00 41.09 95 SER A N 1
ATOM 705 C CA . SER A 1 95 ? 28.918 -1.376 -24.386 1.00 41.09 95 SER A CA 1
ATOM 706 C C . SER A 1 95 ? 27.795 -0.402 -24.772 1.00 41.09 95 SER A C 1
ATOM 708 O O . SER A 1 95 ? 27.538 0.559 -24.051 1.00 41.09 95 SER A O 1
ATOM 710 N N . ALA A 1 96 ? 27.055 -0.686 -25.857 1.00 39.59 96 ALA A N 1
ATOM 711 C CA . ALA A 1 96 ? 25.905 0.121 -26.298 1.00 39.59 96 ALA A CA 1
ATOM 712 C C . ALA A 1 96 ? 24.563 -0.336 -25.691 1.00 39.59 96 ALA A C 1
ATOM 714 O O . ALA A 1 96 ? 23.732 0.493 -25.318 1.00 39.59 96 ALA A O 1
ATOM 715 N N . ALA A 1 97 ? 24.372 -1.647 -25.502 1.00 43.03 97 ALA A N 1
ATOM 716 C CA . ALA A 1 97 ? 23.503 -2.112 -24.429 1.00 43.03 97 ALA A CA 1
ATOM 717 C C . ALA A 1 97 ? 24.253 -1.793 -23.134 1.00 43.03 97 ALA A C 1
ATOM 719 O O . ALA A 1 97 ? 25.209 -2.496 -22.803 1.00 43.03 97 ALA A O 1
ATOM 720 N N . ALA A 1 98 ? 23.876 -0.683 -22.485 1.00 42.19 98 ALA A N 1
ATOM 721 C CA . ALA A 1 98 ? 24.500 -0.215 -21.251 1.00 42.19 98 ALA A CA 1
ATOM 722 C C . ALA A 1 98 ? 24.700 -1.409 -20.319 1.00 42.19 98 ALA A C 1
ATOM 724 O O . ALA A 1 98 ? 23.735 -2.131 -20.066 1.00 42.19 98 ALA A O 1
ATOM 725 N N . ALA A 1 99 ? 25.940 -1.639 -19.878 1.00 43.50 99 ALA A N 1
ATOM 726 C CA . ALA A 1 99 ? 26.285 -2.797 -19.070 1.00 43.50 99 ALA A CA 1
ATOM 727 C C . ALA A 1 99 ? 25.446 -2.781 -17.786 1.00 43.50 99 ALA A C 1
ATOM 729 O O . ALA A 1 99 ? 25.772 -2.089 -16.821 1.00 43.50 99 ALA A O 1
ATOM 730 N N . VAL A 1 100 ? 24.333 -3.517 -17.805 1.00 52.97 100 VAL A N 1
ATOM 731 C CA . VAL A 1 100 ? 23.502 -3.744 -16.631 1.00 52.97 100 VAL A CA 1
ATOM 732 C C . VAL A 1 100 ? 24.334 -4.655 -15.753 1.00 52.97 100 VAL A C 1
ATOM 734 O O . VAL A 1 100 ? 24.383 -5.864 -15.981 1.00 52.97 100 VAL A O 1
ATOM 737 N N . ASP A 1 101 ? 25.053 -4.056 -14.803 1.00 57.12 101 ASP A N 1
ATOM 738 C CA . ASP A 1 101 ? 25.709 -4.796 -13.734 1.00 57.12 101 ASP A CA 1
ATOM 739 C C . ASP A 1 101 ? 24.665 -5.771 -13.166 1.00 57.12 101 ASP A C 1
ATOM 741 O O . ASP A 1 101 ? 23.602 -5.326 -12.724 1.00 57.12 101 ASP A O 1
ATOM 745 N N . PRO A 1 102 ? 24.907 -7.094 -13.205 1.00 61.47 102 PRO A N 1
ATOM 746 C CA . PRO A 1 102 ? 23.928 -8.087 -12.768 1.00 61.47 102 PRO A CA 1
ATOM 747 C C . PRO A 1 102 ? 23.620 -8.017 -11.262 1.00 61.47 102 PRO A C 1
ATOM 749 O O . PRO A 1 102 ? 22.747 -8.751 -10.790 1.00 61.47 102 PRO A O 1
ATOM 752 N N . ASN A 1 103 ? 24.333 -7.164 -10.515 1.00 67.88 103 ASN A N 1
ATOM 753 C CA . ASN A 1 103 ? 24.066 -6.820 -9.121 1.00 67.88 103 ASN A CA 1
ATOM 754 C C . ASN A 1 103 ? 23.422 -5.433 -8.946 1.00 67.88 103 ASN A C 1
ATOM 756 O O . ASN A 1 103 ? 23.017 -5.104 -7.834 1.00 67.88 103 ASN A O 1
ATOM 760 N N . ALA A 1 104 ? 23.315 -4.607 -9.991 1.00 74.88 104 ALA A N 1
ATOM 761 C CA . ALA A 1 104 ? 22.637 -3.320 -9.893 1.00 74.88 104 ALA A CA 1
ATOM 762 C C . ALA A 1 104 ? 21.123 -3.503 -9.716 1.00 74.88 104 ALA A C 1
ATOM 764 O O . ALA A 1 104 ? 20.490 -4.380 -10.306 1.00 74.88 104 ALA A O 1
ATOM 765 N N . ILE A 1 105 ? 20.525 -2.626 -8.910 1.00 75.25 105 ILE A N 1
ATOM 766 C CA . ILE A 1 105 ? 19.072 -2.551 -8.747 1.00 75.25 105 ILE A CA 1
ATOM 767 C C . ILE A 1 105 ? 18.458 -2.052 -10.056 1.00 75.25 105 ILE A C 1
ATOM 769 O O . ILE A 1 105 ? 18.672 -0.902 -10.437 1.00 75.25 105 ILE A O 1
ATOM 773 N N . ASP A 1 106 ? 17.649 -2.888 -10.710 1.00 81.12 106 ASP A N 1
ATOM 774 C CA . ASP A 1 106 ? 16.853 -2.455 -11.857 1.00 81.12 106 ASP A CA 1
ATOM 775 C C . ASP A 1 106 ? 15.790 -1.419 -11.412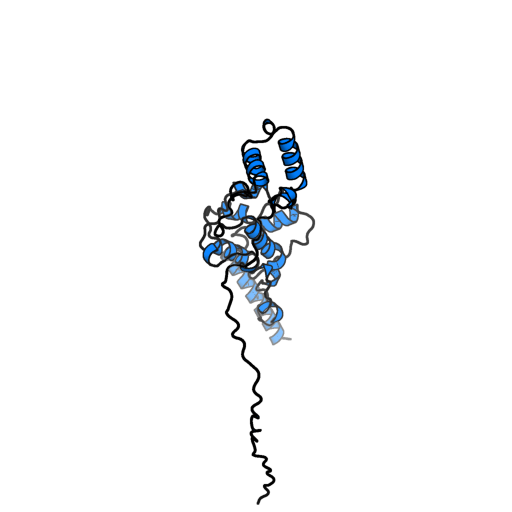 1.00 81.12 106 ASP A C 1
ATOM 777 O O . ASP A 1 106 ? 14.876 -1.749 -10.641 1.00 81.12 106 ASP A O 1
ATOM 781 N N . PRO A 1 107 ? 15.856 -0.160 -11.895 1.00 77.69 107 PRO A N 1
ATOM 782 C CA . PRO A 1 107 ? 14.878 0.870 -11.560 1.00 77.69 107 PRO A CA 1
ATOM 783 C C . PRO A 1 107 ? 13.488 0.609 -12.165 1.00 77.69 107 PRO A C 1
ATOM 785 O O . PRO A 1 107 ? 12.538 1.313 -11.809 1.00 77.69 107 PRO A O 1
ATOM 788 N N . VAL A 1 108 ? 13.349 -0.347 -13.091 1.00 79.94 108 VAL A N 1
ATOM 789 C CA . VAL A 1 108 ? 12.068 -0.774 -13.668 1.00 79.94 108 VAL A CA 1
ATOM 790 C C . VAL A 1 108 ? 11.384 -1.786 -12.743 1.00 79.94 108 VAL A C 1
ATOM 792 O O . VAL A 1 108 ? 10.283 -1.495 -12.269 1.00 79.94 108 VAL A O 1
ATOM 795 N N . ALA A 1 109 ? 12.051 -2.886 -12.375 1.00 84.56 109 ALA A N 1
ATOM 796 C CA . ALA A 1 109 ? 11.608 -3.815 -11.328 1.00 84.56 109 ALA A CA 1
ATOM 797 C C . ALA A 1 109 ? 11.227 -3.091 -10.024 1.00 84.56 109 ALA A C 1
ATOM 799 O O . ALA A 1 109 ? 10.187 -3.370 -9.423 1.00 84.56 109 ALA A O 1
ATOM 800 N N . LEU A 1 110 ? 12.006 -2.075 -9.629 1.00 83.88 110 LEU A N 1
ATOM 801 C CA . LEU A 1 110 ? 11.733 -1.266 -8.438 1.00 83.88 110 LEU A CA 1
ATOM 802 C C . LEU A 1 110 ? 10.395 -0.507 -8.514 1.00 83.88 110 LEU A C 1
ATOM 804 O O . LEU A 1 110 ? 9.684 -0.382 -7.516 1.00 83.88 110 LEU A O 1
ATOM 808 N N . LYS A 1 111 ? 10.020 -0.007 -9.697 1.00 82.81 111 LYS A N 1
ATOM 809 C CA . LYS A 1 111 ? 8.708 0.627 -9.903 1.00 82.81 111 LYS A CA 1
ATOM 810 C C . LYS A 1 111 ? 7.590 -0.409 -9.869 1.00 82.81 111 LYS A C 1
ATOM 812 O O . LYS A 1 111 ? 6.525 -0.109 -9.331 1.00 82.81 111 LYS A O 1
ATOM 817 N N . TYR A 1 112 ? 7.819 -1.604 -10.416 1.00 87.38 112 TYR A N 1
ATOM 818 C CA . TYR A 1 112 ? 6.819 -2.670 -10.443 1.00 87.38 112 TYR A CA 1
ATOM 819 C C . TYR A 1 112 ? 6.503 -3.232 -9.054 1.00 87.38 112 TYR A C 1
ATOM 821 O O . TYR A 1 112 ? 5.323 -3.406 -8.758 1.00 87.38 112 TYR A O 1
ATOM 829 N N . ILE A 1 113 ? 7.486 -3.405 -8.163 1.00 89.12 113 ILE A N 1
ATOM 830 C CA . ILE A 1 113 ? 7.201 -3.841 -6.786 1.00 89.12 113 ILE A CA 1
ATOM 831 C C . ILE A 1 113 ? 6.403 -2.789 -6.000 1.00 89.12 113 ILE A C 1
ATOM 833 O O . ILE A 1 113 ? 5.374 -3.120 -5.415 1.00 89.12 113 ILE A O 1
ATOM 837 N N . ILE A 1 114 ? 6.779 -1.503 -6.062 1.00 88.38 114 ILE A N 1
ATOM 838 C CA . ILE A 1 114 ? 5.993 -0.414 -5.442 1.00 88.38 114 ILE A CA 1
ATOM 839 C C . ILE A 1 114 ? 4.565 -0.406 -6.012 1.00 88.38 114 ILE A C 1
ATOM 841 O O . ILE A 1 114 ? 3.586 -0.259 -5.279 1.00 88.38 114 ILE A O 1
ATOM 845 N N . ARG A 1 115 ? 4.433 -0.603 -7.329 1.00 88.44 115 ARG A N 1
ATOM 846 C CA . ARG A 1 115 ? 3.141 -0.659 -8.013 1.00 88.44 115 ARG A CA 1
ATOM 847 C C . ARG A 1 115 ? 2.286 -1.846 -7.563 1.00 88.44 115 ARG A C 1
ATOM 849 O O . ARG A 1 115 ? 1.082 -1.659 -7.397 1.00 88.44 115 ARG A O 1
ATOM 856 N N . ALA A 1 116 ? 2.880 -3.017 -7.345 1.00 92.38 116 ALA A N 1
ATOM 857 C CA . ALA A 1 116 ? 2.181 -4.198 -6.849 1.00 92.38 116 ALA A CA 1
ATOM 858 C C . ALA A 1 116 ? 1.559 -3.938 -5.470 1.00 92.38 116 ALA A C 1
ATOM 860 O O . ALA A 1 116 ? 0.365 -4.166 -5.291 1.00 92.38 116 ALA A O 1
ATOM 861 N N . PHE A 1 117 ? 2.305 -3.341 -4.534 1.00 91.69 117 PHE A N 1
ATOM 862 C CA . PHE A 1 117 ? 1.755 -2.934 -3.234 1.00 91.69 117 PHE A CA 1
ATOM 863 C C . PHE A 1 117 ? 0.627 -1.893 -3.354 1.00 91.69 117 PHE A C 1
ATOM 865 O O . PHE A 1 117 ? -0.383 -2.017 -2.669 1.00 91.69 117 PHE A O 1
ATOM 872 N N . GLN A 1 118 ? 0.737 -0.910 -4.257 1.00 90.62 118 GLN A N 1
ATOM 873 C CA . GLN A 1 118 ? -0.335 0.076 -4.485 1.00 90.62 118 GLN A CA 1
ATOM 874 C C . GLN A 1 118 ? -1.635 -0.528 -5.038 1.00 90.62 118 GLN A C 1
ATOM 876 O O . GLN A 1 118 ? -2.699 0.060 -4.854 1.00 90.62 118 GLN A O 1
ATOM 881 N N . VAL A 1 119 ? -1.552 -1.636 -5.782 1.00 92.56 119 VAL A N 1
ATOM 882 C CA . VAL A 1 119 ? -2.718 -2.294 -6.393 1.00 92.56 119 VAL A CA 1
ATOM 883 C C . VAL A 1 119 ? -3.270 -3.386 -5.477 1.00 92.56 119 VAL A C 1
ATOM 885 O O . VAL A 1 119 ? -4.469 -3.393 -5.227 1.00 92.56 119 VAL A O 1
ATOM 888 N N . ARG A 1 120 ? -2.408 -4.268 -4.956 1.00 93.25 120 ARG A N 1
ATOM 889 C CA . ARG A 1 120 ? -2.760 -5.520 -4.261 1.00 93.25 120 ARG A CA 1
ATOM 890 C C . ARG A 1 120 ? -2.363 -5.566 -2.779 1.00 93.25 120 ARG A C 1
ATOM 892 O O . ARG A 1 120 ? -2.622 -6.558 -2.111 1.00 93.25 120 ARG A O 1
ATOM 899 N N . GLY A 1 121 ? -1.756 -4.511 -2.227 1.00 92.44 121 GLY A N 1
ATOM 900 C CA . GLY A 1 121 ? -1.305 -4.484 -0.824 1.00 92.44 121 GLY A CA 1
ATOM 901 C C . GLY A 1 121 ? -2.420 -4.725 0.199 1.00 92.44 121 GLY A C 1
ATOM 902 O O . GLY A 1 121 ? -2.201 -5.389 1.207 1.00 92.44 121 GLY A O 1
ATOM 903 N N . HIS A 1 122 ? -3.638 -4.283 -0.122 1.00 92.56 122 HIS A N 1
ATOM 904 C CA . HIS A 1 122 ? -4.851 -4.515 0.666 1.00 92.56 122 HIS A CA 1
ATOM 905 C C . HIS A 1 122 ? -5.204 -6.009 0.848 1.00 92.56 122 HIS A C 1
ATOM 907 O O . HIS A 1 122 ? -5.859 -6.369 1.826 1.00 92.56 122 HIS A O 1
ATOM 913 N N . GLU A 1 123 ? -4.764 -6.891 -0.058 1.00 90.88 123 GLU A N 1
ATOM 914 C CA . GLU A 1 123 ? -4.975 -8.341 0.048 1.00 90.88 123 GLU A CA 1
ATOM 915 C C . GLU A 1 123 ? -4.168 -8.938 1.210 1.00 90.88 123 GLU A C 1
ATOM 917 O O . GLU A 1 123 ? -4.665 -9.807 1.927 1.00 90.88 123 GLU A O 1
ATOM 922 N N . ALA A 1 124 ? -2.952 -8.421 1.422 1.00 90.50 124 ALA A N 1
ATOM 923 C CA . ALA A 1 124 ? -2.008 -8.837 2.459 1.00 90.50 124 ALA A CA 1
ATOM 924 C C . ALA A 1 124 ? -2.064 -7.965 3.733 1.00 90.50 124 ALA A C 1
ATOM 926 O O . ALA A 1 124 ? -1.212 -8.105 4.612 1.00 90.50 124 ALA A O 1
ATOM 927 N N . ALA A 1 125 ? -3.037 -7.056 3.835 1.00 91.50 125 ALA A N 1
ATOM 928 C CA . ALA A 1 125 ? -3.225 -6.197 5.000 1.00 91.50 125 ALA A CA 1
ATOM 929 C C . ALA A 1 125 ? -3.822 -6.960 6.197 1.00 91.50 125 ALA A C 1
ATOM 931 O O . ALA A 1 125 ? -4.649 -7.864 6.041 1.00 91.50 125 ALA A O 1
ATOM 932 N N . ASN A 1 126 ? -3.435 -6.562 7.411 1.00 90.31 126 ASN A N 1
ATOM 933 C CA . ASN A 1 126 ? -3.897 -7.183 8.651 1.00 90.31 126 ASN A CA 1
ATOM 934 C C . ASN A 1 126 ? -5.258 -6.613 9.088 1.00 90.31 126 ASN A C 1
ATOM 936 O O . ASN A 1 126 ? -5.336 -5.779 9.987 1.00 90.31 126 ASN A O 1
ATOM 940 N N . LEU A 1 127 ? -6.325 -7.036 8.404 1.00 90.94 127 LEU A N 1
ATOM 941 C CA . LEU A 1 127 ? -7.681 -6.494 8.584 1.00 90.94 127 LEU A CA 1
ATOM 942 C C . LEU A 1 127 ? -8.544 -7.253 9.600 1.00 90.94 127 LEU A C 1
ATOM 944 O O . LEU A 1 127 ? -9.604 -6.762 9.975 1.00 90.94 127 LEU A O 1
ATOM 948 N N . ASP A 1 128 ? -8.138 -8.459 9.994 1.00 91.06 128 ASP A N 1
ATOM 949 C CA . ASP A 1 128 ? -8.945 -9.347 10.831 1.00 91.06 128 ASP A CA 1
ATOM 950 C C . ASP A 1 128 ? -8.437 -9.364 12.284 1.00 91.06 128 ASP A C 1
ATOM 952 O O . ASP A 1 128 ? -7.384 -9.951 12.542 1.00 91.06 128 ASP A O 1
ATOM 956 N N . PRO A 1 129 ? -9.169 -8.774 13.248 1.00 90.31 129 PRO A N 1
ATOM 957 C CA . PRO A 1 129 ? -8.779 -8.800 14.655 1.00 90.31 129 PRO A CA 1
ATOM 958 C C . PRO A 1 129 ? -8.973 -10.174 15.321 1.00 90.31 129 PRO A C 1
ATOM 960 O O . PRO A 1 129 ? -8.400 -10.409 16.381 1.00 90.31 129 PRO A O 1
ATOM 963 N N . LEU A 1 130 ? -9.770 -11.075 14.731 1.00 91.19 130 LEU A N 1
ATOM 964 C CA . LEU A 1 130 ? -10.064 -12.407 15.276 1.00 91.19 130 LEU A CA 1
ATOM 965 C C . LEU A 1 130 ? -9.215 -13.520 14.638 1.00 91.19 130 LEU A C 1
ATOM 967 O O . LEU A 1 130 ? -9.229 -14.649 15.126 1.00 91.19 130 LEU A O 1
ATOM 971 N N . GLY A 1 131 ? -8.500 -13.229 13.546 1.00 87.50 131 GLY A N 1
ATOM 972 C CA . GLY A 1 131 ? -7.659 -14.190 12.820 1.00 87.50 131 GLY A CA 1
ATOM 973 C C . GLY A 1 131 ? -8.418 -15.372 12.194 1.00 87.50 131 GLY A C 1
ATOM 974 O O . GLY A 1 131 ? -7.833 -16.425 11.934 1.00 87.50 131 GLY A O 1
ATOM 975 N N . GLN A 1 132 ? -9.728 -15.233 11.979 1.00 87.19 132 GLN A N 1
ATOM 976 C CA . GLN A 1 132 ? -10.603 -16.294 11.469 1.00 87.19 132 GLN A CA 1
ATOM 977 C C . GLN A 1 132 ? -10.528 -16.439 9.943 1.00 87.19 132 GLN A C 1
ATOM 979 O O . GLN A 1 132 ? -10.773 -17.523 9.407 1.00 87.19 132 GLN A O 1
ATOM 984 N N . HIS A 1 133 ? -10.143 -15.383 9.223 1.00 83.62 133 HIS A N 1
ATOM 985 C CA . HIS A 1 133 ? -9.973 -15.393 7.773 1.00 83.62 133 HIS A CA 1
ATOM 986 C C . HIS A 1 133 ? -8.673 -16.107 7.361 1.00 83.62 133 HIS A C 1
ATOM 988 O O . HIS A 1 133 ? -7.738 -15.505 6.830 1.00 83.62 133 HIS A O 1
ATOM 994 N N . GLN A 1 134 ? -8.635 -17.431 7.540 1.00 77.19 134 GLN A N 1
ATOM 995 C CA . GLN A 1 134 ? -7.528 -18.310 7.128 1.00 77.19 134 GLN A CA 1
ATOM 996 C C . GLN A 1 134 ? -7.118 -18.092 5.660 1.00 77.19 134 GLN A C 1
ATOM 998 O O . GLN A 1 134 ? -5.936 -18.160 5.322 1.00 77.19 134 GLN A O 1
ATOM 1003 N N . TRP A 1 135 ? -8.085 -17.755 4.798 1.00 79.44 135 TRP A N 1
ATOM 1004 C CA . TRP A 1 135 ? -7.856 -17.429 3.391 1.00 79.44 135 TRP A CA 1
ATOM 1005 C C . TRP A 1 135 ? -6.996 -16.175 3.173 1.00 79.44 135 TRP A C 1
ATOM 1007 O O . TRP A 1 135 ? -6.334 -16.108 2.146 1.00 79.44 135 TRP A O 1
ATOM 1017 N N . ARG A 1 136 ? -6.955 -15.219 4.116 1.00 79.00 136 ARG A N 1
ATOM 1018 C CA . ARG A 1 136 ? -6.021 -14.075 4.092 1.00 79.00 136 ARG A CA 1
ATOM 1019 C C . ARG A 1 136 ? -4.643 -14.477 4.601 1.00 79.00 136 ARG A C 1
ATOM 1021 O O . ARG A 1 136 ? -3.650 -14.238 3.925 1.00 79.00 136 ARG A O 1
ATOM 1028 N N . HIS A 1 137 ? -4.575 -15.138 5.757 1.00 68.31 137 HIS A N 1
ATOM 1029 C CA . HIS A 1 137 ? -3.299 -15.515 6.381 1.00 68.31 137 HIS A CA 1
ATOM 1030 C C . HIS A 1 137 ? -2.477 -16.512 5.538 1.00 68.31 137 HIS A C 1
ATOM 1032 O O . HIS A 1 137 ? -1.252 -16.539 5.642 1.00 68.31 137 HIS A O 1
ATOM 1038 N N . GLY A 1 138 ? -3.130 -17.302 4.678 1.00 64.50 138 GLY A N 1
ATOM 1039 C CA . GLY A 1 138 ? -2.478 -18.174 3.695 1.00 64.50 138 GLY A CA 1
ATOM 1040 C C . GLY A 1 138 ? -2.214 -17.547 2.316 1.00 64.50 138 GLY A C 1
ATOM 1041 O O . GLY A 1 138 ? -1.589 -18.202 1.477 1.00 64.50 138 GLY A O 1
ATOM 1042 N N . LEU A 1 139 ? -2.677 -16.319 2.040 1.00 65.62 139 LEU A N 1
ATOM 1043 C CA . LEU A 1 139 ? -2.630 -15.726 0.699 1.00 65.62 139 LEU A CA 1
ATOM 1044 C C . LEU A 1 139 ? -1.223 -15.230 0.340 1.00 65.62 139 LEU A C 1
ATOM 1046 O O . LEU A 1 139 ? -0.855 -14.074 0.551 1.00 65.62 139 LEU A O 1
ATOM 1050 N N . LYS A 1 140 ? -0.433 -16.106 -0.280 1.00 74.38 140 LYS A N 1
ATOM 1051 C CA . LYS A 1 140 ? 0.827 -15.718 -0.920 1.00 74.38 140 LYS A CA 1
ATOM 1052 C C . LYS A 1 140 ? 0.540 -14.986 -2.230 1.00 74.38 140 LYS A C 1
ATOM 1054 O O . LYS A 1 140 ? 0.436 -15.624 -3.273 1.00 74.38 140 LYS A O 1
ATOM 1059 N N . VAL A 1 141 ? 0.444 -13.657 -2.185 1.00 86.00 141 VAL A N 1
ATOM 1060 C CA . VAL A 1 141 ? 0.423 -12.819 -3.395 1.00 86.00 141 VAL A CA 1
ATOM 1061 C C . VAL A 1 141 ? 1.841 -12.765 -3.984 1.00 86.00 141 VAL A C 1
ATOM 1063 O O . VAL A 1 141 ? 2.708 -12.139 -3.369 1.00 86.00 141 VAL A O 1
ATOM 1066 N N . PRO A 1 142 ? 2.126 -13.381 -5.152 1.00 88.31 142 PRO A N 1
ATOM 1067 C CA . PRO A 1 142 ? 3.498 -13.462 -5.662 1.00 88.31 142 PRO A CA 1
ATOM 1068 C C . PRO A 1 142 ? 4.067 -12.084 -6.004 1.00 88.31 142 PRO A C 1
ATOM 1070 O O . PRO A 1 142 ? 5.225 -11.809 -5.731 1.00 88.31 142 PRO A O 1
ATOM 1073 N N . GLU A 1 143 ? 3.229 -11.177 -6.507 1.00 88.25 143 GLU A N 1
ATOM 1074 C CA . GLU A 1 143 ? 3.620 -9.811 -6.878 1.00 88.25 143 GLU A CA 1
ATOM 1075 C C . GLU A 1 143 ? 4.131 -8.961 -5.699 1.00 88.25 143 GLU A C 1
ATOM 1077 O O . GLU A 1 143 ? 4.787 -7.946 -5.925 1.00 88.25 143 GLU A O 1
ATOM 1082 N N . LEU A 1 144 ? 3.845 -9.346 -4.450 1.00 90.12 144 LEU A N 1
ATOM 1083 C CA . LEU A 1 144 ? 4.360 -8.670 -3.255 1.00 90.12 144 LEU A CA 1
ATOM 1084 C C . LEU A 1 144 ? 5.722 -9.222 -2.797 1.00 90.12 144 LEU A C 1
ATOM 1086 O O . LEU A 1 144 ? 6.364 -8.608 -1.939 1.00 90.12 144 LEU A O 1
ATOM 1090 N N . THR A 1 145 ? 6.182 -10.364 -3.327 1.00 90.44 145 THR A N 1
ATOM 1091 C CA . THR A 1 145 ? 7.493 -10.911 -2.959 1.00 90.44 145 THR A CA 1
ATOM 1092 C C . THR A 1 145 ? 8.599 -10.241 -3.784 1.00 90.44 145 THR A C 1
ATOM 1094 O O . THR A 1 145 ? 8.465 -10.085 -4.999 1.00 90.44 145 THR A O 1
ATOM 1097 N N . PRO A 1 146 ? 9.732 -9.846 -3.172 1.00 89.94 146 PRO A N 1
ATOM 1098 C CA . PRO A 1 146 ? 10.841 -9.244 -3.918 1.00 89.94 146 PRO A CA 1
ATOM 1099 C C . PRO A 1 146 ? 11.442 -10.188 -4.969 1.00 89.94 146 PRO A C 1
ATOM 1101 O O . PRO A 1 146 ? 11.874 -9.744 -6.031 1.00 89.94 146 PRO A O 1
ATOM 1104 N N . GLU A 1 147 ? 11.398 -11.493 -4.698 1.00 90.44 147 GLU A N 1
ATOM 1105 C CA . GLU A 1 147 ? 11.863 -12.563 -5.584 1.00 90.44 147 GLU A CA 1
ATOM 1106 C C . GLU A 1 147 ? 11.137 -12.563 -6.939 1.00 90.44 147 GLU A C 1
ATOM 1108 O O . GLU A 1 147 ? 11.776 -12.763 -7.970 1.00 90.44 147 GLU A O 1
ATOM 1113 N N . PHE A 1 148 ? 9.829 -12.268 -6.961 1.00 89.81 148 PHE A N 1
ATOM 1114 C CA . PHE A 1 148 ? 9.031 -12.193 -8.193 1.00 89.81 148 PHE A CA 1
ATOM 1115 C C . PHE A 1 148 ? 9.516 -11.090 -9.148 1.00 89.81 148 PHE A C 1
ATOM 1117 O O . PHE A 1 148 ? 9.442 -11.245 -10.364 1.00 89.81 148 PHE A O 1
ATOM 1124 N N . HIS A 1 149 ? 10.070 -10.002 -8.605 1.00 86.94 149 HIS A N 1
ATOM 1125 C CA . HIS A 1 149 ? 10.654 -8.895 -9.374 1.00 86.94 149 HIS A CA 1
ATOM 1126 C C . HIS A 1 149 ? 12.165 -9.067 -9.613 1.00 86.94 149 HIS A C 1
ATOM 1128 O O . HIS A 1 149 ? 12.832 -8.132 -10.045 1.00 86.94 149 HIS A O 1
ATOM 1134 N N . GLY A 1 150 ? 12.730 -10.245 -9.318 1.00 86.25 150 GLY A N 1
ATOM 1135 C CA . GLY A 1 150 ? 14.151 -10.549 -9.518 1.00 86.25 150 GLY A CA 1
ATOM 1136 C C . GLY A 1 150 ? 15.095 -10.016 -8.432 1.00 86.25 150 GLY A C 1
ATOM 1137 O O . GLY A 1 150 ? 16.317 -10.095 -8.593 1.00 86.25 150 GLY A O 1
ATOM 1138 N N . PHE A 1 151 ? 14.580 -9.495 -7.311 1.00 88.31 151 PHE A N 1
ATOM 1139 C CA . PHE A 1 151 ? 15.429 -9.044 -6.208 1.00 88.31 151 PHE A CA 1
ATOM 1140 C C . PHE A 1 151 ? 15.974 -10.224 -5.403 1.00 88.31 151 PHE A C 1
ATOM 1142 O O . PHE A 1 151 ? 15.230 -11.006 -4.815 1.00 88.31 151 PHE A O 1
ATOM 1149 N N . LYS A 1 152 ? 17.305 -10.311 -5.335 1.00 88.19 152 LYS A N 1
ATOM 1150 C CA . LYS A 1 152 ? 18.039 -11.256 -4.487 1.00 88.19 152 LYS A CA 1
ATOM 1151 C C . LYS A 1 152 ? 18.258 -10.659 -3.097 1.00 88.19 152 LYS A C 1
ATOM 1153 O O . LYS A 1 152 ? 18.286 -9.439 -2.937 1.00 88.19 152 LYS A O 1
ATOM 1158 N N . ALA A 1 153 ? 18.531 -11.509 -2.105 1.00 87.25 153 ALA A N 1
ATOM 1159 C CA . ALA A 1 153 ? 18.892 -11.071 -0.752 1.00 87.25 153 ALA A CA 1
ATOM 1160 C C . ALA A 1 153 ? 20.094 -10.099 -0.728 1.00 87.25 153 ALA A C 1
ATOM 1162 O O . ALA A 1 153 ? 20.114 -9.170 0.075 1.00 87.25 153 ALA A O 1
ATOM 1163 N N . SER A 1 154 ? 21.048 -10.249 -1.657 1.00 87.44 154 SER A N 1
ATOM 1164 C CA . SER A 1 154 ? 22.184 -9.332 -1.841 1.00 87.44 154 SER A CA 1
ATOM 1165 C C . SER A 1 154 ? 21.772 -7.886 -2.142 1.00 87.44 154 SER A C 1
ATOM 1167 O O . SER A 1 154 ? 22.466 -6.961 -1.732 1.00 87.44 154 SER A O 1
ATOM 1169 N N . HIS A 1 155 ? 20.636 -7.669 -2.814 1.00 84.69 155 HIS A N 1
ATOM 1170 C CA . HIS A 1 155 ? 20.182 -6.330 -3.198 1.00 84.69 155 HIS A CA 1
ATOM 1171 C C . HIS A 1 155 ? 19.537 -5.570 -2.025 1.00 84.69 155 HIS A C 1
ATOM 1173 O O . HIS A 1 155 ? 19.444 -4.347 -2.069 1.00 84.69 155 HIS A O 1
ATOM 1179 N N . MET A 1 156 ? 19.128 -6.255 -0.948 1.00 84.69 156 MET A N 1
ATOM 1180 C CA . MET A 1 156 ? 18.398 -5.647 0.178 1.00 84.69 156 MET A CA 1
ATOM 1181 C C . MET A 1 156 ? 19.207 -4.587 0.934 1.00 84.69 156 MET A C 1
ATOM 1183 O O . MET A 1 156 ? 18.643 -3.594 1.394 1.00 84.69 156 MET A O 1
ATOM 1187 N N . GLY A 1 157 ? 20.523 -4.791 1.051 1.00 84.06 157 GLY A N 1
ATOM 1188 C CA . GLY A 1 157 ? 21.446 -3.851 1.694 1.00 84.06 157 GLY A CA 1
ATOM 1189 C C . GLY A 1 157 ? 21.936 -2.724 0.781 1.00 84.06 157 GLY A C 1
ATOM 1190 O O . GLY A 1 157 ? 22.608 -1.810 1.253 1.00 84.06 157 GLY A O 1
ATOM 1191 N N . MET A 1 158 ? 21.621 -2.767 -0.517 1.00 82.69 158 MET A N 1
ATOM 1192 C CA . MET A 1 158 ? 22.053 -1.740 -1.460 1.00 82.69 158 MET A CA 1
ATOM 1193 C C . MET A 1 158 ? 21.216 -0.470 -1.291 1.00 82.69 158 MET A C 1
ATOM 1195 O O . MET A 1 158 ? 20.000 -0.523 -1.081 1.00 82.69 158 MET A O 1
ATOM 1199 N N . LYS A 1 159 ? 21.880 0.684 -1.394 1.00 82.56 159 LYS A N 1
ATOM 1200 C CA . LYS A 1 159 ? 21.227 1.995 -1.375 1.00 82.56 159 LYS A CA 1
ATOM 1201 C C . LYS A 1 159 ? 20.436 2.199 -2.666 1.00 82.56 159 LYS A C 1
ATOM 1203 O O . LYS A 1 159 ? 20.984 2.117 -3.762 1.00 82.56 159 LYS A O 1
ATOM 1208 N N . VAL A 1 160 ? 19.153 2.500 -2.520 1.00 74.56 160 VAL A N 1
ATOM 1209 C CA . VAL A 1 160 ? 18.287 2.995 -3.585 1.00 74.56 160 VAL A CA 1
ATOM 1210 C C . VAL A 1 160 ? 18.411 4.512 -3.590 1.00 74.56 160 VAL A C 1
ATOM 1212 O O . VAL A 1 160 ? 17.966 5.169 -2.651 1.00 74.56 160 VAL A O 1
ATOM 1215 N N . SER A 1 161 ? 18.961 5.089 -4.659 1.00 63.12 161 SER A N 1
ATOM 1216 C CA . SER A 1 161 ? 18.883 6.536 -4.870 1.00 63.12 161 SER A CA 1
ATOM 1217 C C . SER A 1 161 ? 17.433 6.927 -5.163 1.00 63.12 161 SER A C 1
ATOM 1219 O O . SER A 1 161 ? 16.980 6.904 -6.306 1.00 63.12 161 SER A O 1
ATOM 1221 N N . THR A 1 162 ? 16.697 7.307 -4.118 1.00 56.06 162 THR A N 1
ATOM 1222 C CA . THR A 1 162 ? 15.316 7.815 -4.206 1.00 56.06 162 THR A CA 1
ATOM 1223 C C . THR A 1 162 ? 15.250 9.218 -4.820 1.00 56.06 162 THR A C 1
ATOM 1225 O O . THR A 1 162 ? 14.161 9.732 -5.077 1.00 56.06 162 THR A O 1
ATOM 1228 N N . SER A 1 163 ? 16.413 9.835 -5.076 1.00 44.78 163 SER A N 1
ATOM 1229 C CA . SER A 1 163 ? 16.531 11.234 -5.466 1.00 44.78 163 SER A CA 1
ATOM 1230 C C . SER A 1 163 ? 15.702 11.580 -6.711 1.00 44.78 163 SER A C 1
ATOM 1232 O O . SER A 1 163 ? 15.730 10.948 -7.774 1.00 44.78 163 SER A O 1
ATOM 1234 N N . THR A 1 164 ? 14.946 12.661 -6.546 1.00 43.75 164 THR A N 1
ATOM 1235 C CA . THR A 1 164 ? 13.826 13.129 -7.372 1.00 43.75 164 THR A CA 1
ATOM 1236 C C . THR A 1 164 ? 14.134 13.320 -8.870 1.00 43.75 164 THR A C 1
ATOM 1238 O O . THR A 1 164 ? 13.206 13.471 -9.670 1.00 43.75 164 THR A O 1
ATOM 1241 N N . LYS A 1 165 ? 15.408 13.297 -9.289 1.00 39.66 165 LYS A N 1
ATOM 1242 C CA . LYS A 1 165 ? 15.833 13.501 -10.685 1.00 39.66 165 LYS A CA 1
ATOM 1243 C C . LYS A 1 165 ? 15.517 12.324 -11.615 1.00 39.66 165 LYS A C 1
ATOM 1245 O O . LYS A 1 165 ? 15.055 12.569 -12.726 1.00 39.66 165 LYS A O 1
ATOM 1250 N N . VAL A 1 166 ? 15.717 11.072 -11.189 1.00 40.19 166 VAL A N 1
ATOM 1251 C CA . VAL A 1 166 ? 15.604 9.906 -12.098 1.00 40.19 166 VAL A CA 1
ATOM 1252 C C . VAL A 1 166 ? 14.141 9.505 -12.348 1.00 40.19 166 VAL A C 1
ATOM 1254 O O . VAL A 1 166 ? 13.779 9.126 -13.463 1.00 40.19 166 VAL A O 1
ATOM 1257 N N . MET A 1 167 ? 13.253 9.645 -11.354 1.00 45.56 167 MET A N 1
ATOM 1258 C CA . MET A 1 167 ? 11.842 9.255 -11.506 1.00 45.56 167 MET A CA 1
ATOM 1259 C C . MET A 1 167 ? 10.892 10.360 -12.005 1.00 45.56 167 MET A C 1
ATOM 1261 O O . MET A 1 167 ? 9.877 10.013 -12.617 1.00 45.56 167 MET A O 1
ATOM 1265 N N . ARG A 1 168 ? 11.177 11.663 -11.822 1.00 42.59 168 ARG A N 1
ATOM 1266 C CA . ARG A 1 168 ? 10.228 12.728 -12.233 1.00 42.59 168 ARG A CA 1
ATOM 1267 C C . ARG A 1 168 ? 9.896 12.713 -13.730 1.00 42.59 168 ARG A C 1
ATOM 1269 O O . ARG A 1 168 ? 8.733 12.893 -14.074 1.00 42.59 168 ARG A O 1
ATOM 1276 N N . GLY A 1 169 ? 10.880 12.468 -14.599 1.00 41.50 169 GLY A N 1
ATOM 1277 C CA . GLY A 1 169 ? 10.680 12.485 -16.055 1.00 41.50 169 GLY A CA 1
ATOM 1278 C C . GLY A 1 169 ? 9.868 11.301 -16.596 1.00 41.50 169 GLY A C 1
ATOM 1279 O O . GLY A 1 169 ? 9.043 11.474 -17.485 1.00 41.50 169 GLY A O 1
ATOM 1280 N N . SER A 1 170 ? 10.056 10.099 -16.038 1.00 45.53 170 SER A N 1
ATOM 1281 C CA . SER A 1 170 ? 9.481 8.861 -16.605 1.00 45.53 170 SER A CA 1
ATOM 1282 C C . SER A 1 170 ? 8.044 8.544 -16.175 1.00 45.53 170 SER A C 1
ATOM 1284 O O . SER A 1 170 ? 7.384 7.727 -16.808 1.00 45.53 170 SER A O 1
ATOM 1286 N N . THR A 1 171 ? 7.539 9.157 -15.099 1.00 52.00 171 THR A N 1
ATOM 1287 C CA . THR A 1 171 ? 6.270 8.722 -14.471 1.00 52.00 171 THR A CA 1
ATOM 1288 C C . THR A 1 171 ? 5.039 9.502 -14.965 1.00 52.00 171 THR A C 1
ATOM 1290 O O . THR A 1 171 ? 3.965 9.444 -14.361 1.00 52.00 171 THR A O 1
ATOM 1293 N N . GLY A 1 172 ? 5.190 10.263 -16.056 1.00 52.59 172 GLY A N 1
ATOM 1294 C CA . GLY A 1 172 ? 4.108 10.877 -16.838 1.00 52.59 172 GLY A CA 1
ATOM 1295 C C . GLY A 1 172 ? 3.112 11.754 -16.069 1.00 52.59 172 GLY A C 1
ATOM 1296 O O . GLY A 1 172 ? 1.976 11.873 -16.519 1.00 52.59 172 GLY A O 1
ATOM 1297 N N . GLY A 1 173 ? 3.459 12.278 -14.886 1.00 55.66 173 GLY A N 1
ATOM 1298 C CA . GLY A 1 173 ? 2.549 13.034 -14.004 1.00 55.66 173 GLY A CA 1
ATOM 1299 C C . GLY A 1 173 ? 1.961 12.275 -12.798 1.00 55.66 173 GLY A C 1
ATOM 1300 O O . GLY A 1 173 ? 1.073 12.799 -12.126 1.00 55.66 173 GLY A O 1
ATOM 1301 N N . ASN A 1 174 ? 2.424 11.060 -12.484 1.00 57.56 174 ASN A N 1
ATOM 1302 C CA . ASN A 1 174 ? 2.144 10.443 -11.183 1.00 57.56 174 ASN A CA 1
ATOM 1303 C C . ASN A 1 174 ? 3.087 11.054 -10.139 1.00 57.56 174 ASN A C 1
ATOM 1305 O O . ASN A 1 174 ? 4.286 10.777 -10.158 1.00 57.56 174 ASN A O 1
ATOM 1309 N N . ALA A 1 175 ? 2.548 11.831 -9.198 1.00 55.91 175 ALA A N 1
ATOM 1310 C CA . ALA A 1 175 ? 3.197 11.971 -7.897 1.00 55.91 175 ALA A CA 1
ATOM 1311 C C . ALA A 1 175 ? 3.144 10.589 -7.228 1.00 55.91 175 ALA A C 1
ATOM 1313 O O . ALA A 1 175 ? 2.058 10.017 -7.133 1.00 55.91 175 ALA A O 1
ATOM 1314 N N . GLY A 1 176 ? 4.289 10.019 -6.856 1.00 55.59 176 GLY A N 1
ATOM 1315 C CA . GLY A 1 176 ? 4.387 8.658 -6.320 1.00 55.59 176 GLY A CA 1
ATOM 1316 C C . GLY A 1 176 ? 5.309 8.569 -5.112 1.00 55.59 176 GLY A C 1
ATOM 1317 O O . GLY A 1 176 ? 6.047 9.514 -4.850 1.00 55.59 176 GLY A O 1
ATOM 1318 N N . PHE A 1 177 ? 5.292 7.412 -4.450 1.00 54.91 177 PHE A N 1
ATOM 1319 C CA . PHE A 1 177 ? 5.964 7.073 -3.188 1.00 54.91 177 PHE A CA 1
ATOM 1320 C C . PHE A 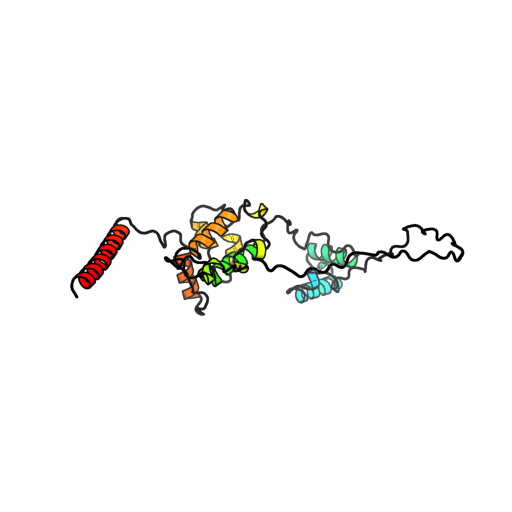1 177 ? 7.346 7.712 -3.018 1.00 54.91 177 PHE A C 1
ATOM 1322 O O . PHE A 1 177 ? 7.626 8.408 -2.045 1.00 54.91 177 PHE A O 1
ATOM 1329 N N . LEU A 1 178 ? 8.188 7.571 -4.041 1.00 53.94 178 LEU A N 1
ATOM 1330 C CA . LEU A 1 178 ? 9.569 8.055 -4.050 1.00 53.94 178 LEU A CA 1
ATOM 1331 C C . LEU A 1 178 ? 9.699 9.591 -3.965 1.00 53.94 178 LEU A C 1
ATOM 1333 O O . LEU A 1 178 ? 10.703 10.089 -3.469 1.00 53.94 178 LEU A O 1
ATOM 1337 N N . ALA A 1 179 ? 8.683 10.350 -4.387 1.00 53.00 179 ALA A N 1
ATOM 1338 C CA . ALA A 1 179 ? 8.654 11.806 -4.235 1.00 53.00 179 ALA A CA 1
ATOM 1339 C C . ALA A 1 179 ? 8.371 12.251 -2.788 1.00 53.00 179 ALA A C 1
ATOM 1341 O O . ALA A 1 179 ? 8.794 13.340 -2.412 1.00 53.00 179 ALA A O 1
ATOM 1342 N N . GLY A 1 180 ? 7.671 11.425 -1.997 1.00 49.31 180 GLY A N 1
ATOM 1343 C CA . GLY A 1 180 ? 7.434 11.653 -0.567 1.00 49.31 180 GLY A CA 1
ATOM 1344 C C . GLY A 1 180 ? 8.598 11.169 0.301 1.00 49.31 180 GLY A C 1
ATOM 1345 O O . GLY A 1 180 ? 9.020 11.880 1.210 1.00 49.31 180 GLY A O 1
ATOM 1346 N N . VAL A 1 181 ? 9.193 10.017 -0.031 1.00 47.09 181 VAL A N 1
ATOM 1347 C CA . VAL A 1 181 ? 10.377 9.486 0.673 1.00 47.09 181 VAL A CA 1
ATOM 1348 C C . VAL A 1 181 ? 11.553 10.471 0.616 1.00 47.09 181 VAL A C 1
ATOM 1350 O O . VAL A 1 181 ? 12.175 10.730 1.644 1.00 47.09 181 VAL A O 1
ATOM 1353 N N . GLY A 1 182 ? 11.801 11.106 -0.537 1.00 40.78 182 GLY A N 1
ATOM 1354 C CA . GLY A 1 182 ? 12.841 12.136 -0.666 1.00 40.78 182 GLY A CA 1
ATOM 1355 C C . GLY A 1 182 ? 12.612 13.391 0.194 1.00 40.78 182 GLY A C 1
ATOM 1356 O O . GLY A 1 182 ? 13.572 14.060 0.559 1.00 40.78 182 GLY A O 1
ATOM 1357 N N . THR A 1 183 ? 11.367 13.704 0.580 1.00 42.19 183 THR A N 1
ATOM 1358 C CA . THR A 1 183 ? 11.079 14.808 1.521 1.00 42.19 183 THR A CA 1
ATOM 1359 C C . THR A 1 183 ? 11.304 14.453 2.995 1.00 42.19 183 THR A C 1
ATOM 1361 O O . THR A 1 183 ? 11.178 15.329 3.845 1.00 42.19 183 THR A O 1
ATOM 1364 N N . LEU A 1 184 ? 11.683 13.209 3.316 1.00 42.69 184 LEU A N 1
ATOM 1365 C CA . LEU A 1 184 ? 11.978 12.765 4.687 1.00 42.69 184 LEU A CA 1
ATOM 1366 C C . LEU A 1 184 ? 13.462 12.900 5.074 1.00 42.69 184 LEU A C 1
ATOM 1368 O O . LEU A 1 184 ? 13.884 12.323 6.070 1.00 42.69 184 LEU A O 1
ATOM 1372 N N . GLY A 1 185 ? 14.269 13.613 4.280 1.00 40.28 185 GLY A N 1
ATOM 1373 C CA . GLY A 1 185 ? 15.698 13.849 4.545 1.00 40.28 185 GLY A CA 1
ATOM 1374 C C . GLY A 1 185 ? 16.613 12.632 4.350 1.00 40.28 185 GLY A C 1
ATOM 1375 O O . GLY A 1 185 ? 17.832 12.774 4.364 1.00 40.28 185 GLY A O 1
ATOM 1376 N N . ASN A 1 186 ? 16.045 11.448 4.113 1.00 50.09 186 ASN A N 1
ATOM 1377 C CA . ASN A 1 186 ? 16.774 10.213 3.843 1.00 50.09 186 ASN A CA 1
ATOM 1378 C C . ASN A 1 186 ? 16.985 10.038 2.330 1.00 50.09 186 ASN A C 1
ATOM 1380 O O . ASN A 1 186 ? 16.271 9.279 1.672 1.00 50.09 186 ASN A O 1
ATOM 1384 N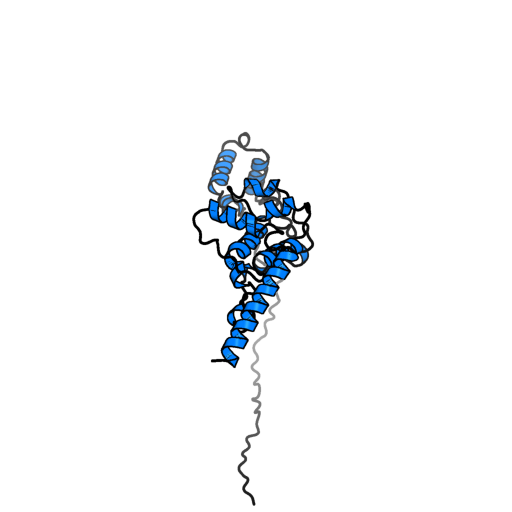 N . GLU A 1 187 ? 17.969 10.752 1.776 1.00 56.41 187 GLU A N 1
ATOM 1385 C CA . GLU A 1 187 ? 18.348 10.637 0.354 1.00 56.41 187 GLU A CA 1
ATOM 1386 C C . GLU A 1 187 ? 18.915 9.243 0.000 1.00 56.41 187 GLU A C 1
ATOM 1388 O O . GLU A 1 187 ? 18.815 8.805 -1.148 1.00 56.41 187 GLU A O 1
ATOM 1393 N N . ASP A 1 188 ? 19.425 8.525 1.010 1.00 63.94 188 ASP A N 1
ATOM 1394 C CA . ASP A 1 188 ? 19.991 7.176 0.933 1.00 63.94 188 ASP A CA 1
ATOM 1395 C C . ASP A 1 188 ? 19.167 6.170 1.762 1.00 63.94 188 ASP A C 1
ATOM 1397 O O . ASP A 1 188 ? 19.467 5.903 2.927 1.00 63.94 188 ASP A O 1
ATOM 1401 N N . MET A 1 189 ? 18.142 5.571 1.156 1.00 77.69 189 MET A N 1
ATOM 1402 C CA . MET A 1 189 ? 17.351 4.487 1.757 1.00 77.69 189 MET A CA 1
ATOM 1403 C C . MET A 1 189 ? 17.815 3.133 1.203 1.00 77.69 189 MET A C 1
ATOM 1405 O O . MET A 1 189 ? 18.078 3.028 0.006 1.00 77.69 189 MET A O 1
ATOM 1409 N N . THR A 1 190 ? 17.909 2.075 2.015 1.00 87.88 190 THR A N 1
ATOM 1410 C CA . THR A 1 190 ? 18.195 0.731 1.467 1.00 87.88 190 THR A CA 1
ATOM 1411 C C . THR A 1 190 ? 16.955 0.114 0.819 1.00 87.88 190 THR A C 1
ATOM 1413 O O . THR A 1 190 ? 15.821 0.449 1.173 1.00 87.88 190 THR A O 1
ATOM 1416 N N . LEU A 1 191 ? 17.146 -0.820 -0.119 1.00 86.19 191 LEU A N 1
ATOM 1417 C CA . LEU A 1 191 ? 16.031 -1.536 -0.748 1.00 86.19 191 LEU A CA 1
ATOM 1418 C C . LEU A 1 191 ? 15.147 -2.259 0.287 1.00 86.19 191 LEU A C 1
ATOM 1420 O O . LEU A 1 191 ? 13.924 -2.221 0.169 1.00 86.19 191 LEU A O 1
ATOM 1424 N N . GLY A 1 192 ? 15.750 -2.862 1.319 1.00 88.19 192 GLY A N 1
ATOM 1425 C CA . GLY A 1 192 ? 15.012 -3.486 2.421 1.00 88.19 192 GLY A CA 1
ATOM 1426 C C . GLY A 1 192 ? 14.121 -2.484 3.162 1.00 88.19 192 GLY A C 1
ATOM 1427 O O . GLY A 1 192 ? 12.910 -2.679 3.234 1.00 88.19 192 GLY A O 1
ATOM 1428 N N . GLN A 1 193 ? 14.691 -1.356 3.605 1.00 87.50 193 GLN A N 1
ATOM 1429 C CA . GLN A 1 193 ? 13.940 -0.281 4.270 1.00 87.50 193 GLN A CA 1
ATOM 1430 C C . GLN A 1 193 ? 12.791 0.249 3.400 1.00 87.50 193 GLN A C 1
ATOM 1432 O O . GLN A 1 193 ? 11.700 0.519 3.908 1.00 87.50 193 GLN A O 1
ATOM 1437 N N . LEU A 1 194 ? 13.022 0.399 2.091 1.00 86.19 194 LEU A N 1
ATOM 1438 C CA . LEU A 1 194 ? 11.999 0.836 1.144 1.00 86.19 194 LEU A CA 1
ATOM 1439 C C . LEU A 1 194 ? 10.829 -0.154 1.110 1.00 86.19 194 LEU A C 1
ATOM 1441 O O . LEU A 1 194 ? 9.684 0.257 1.287 1.00 86.19 194 LEU A O 1
ATOM 1445 N N . ILE A 1 195 ? 11.112 -1.447 0.929 1.00 89.06 195 ILE A N 1
ATOM 1446 C CA . ILE A 1 195 ? 10.095 -2.507 0.903 1.00 89.06 195 ILE A CA 1
ATOM 1447 C C . ILE A 1 195 ? 9.331 -2.554 2.232 1.00 89.06 195 ILE A C 1
ATOM 1449 O O . ILE A 1 195 ? 8.105 -2.648 2.220 1.00 89.06 195 ILE A O 1
ATOM 1453 N N . ASP A 1 196 ? 10.020 -2.429 3.366 1.00 89.06 196 ASP A N 1
ATOM 1454 C CA . ASP A 1 196 ? 9.395 -2.435 4.691 1.00 89.06 196 ASP A CA 1
ATOM 1455 C C . ASP A 1 196 ? 8.486 -1.213 4.912 1.00 89.06 196 ASP A C 1
ATOM 1457 O O . ASP A 1 196 ? 7.416 -1.345 5.506 1.00 89.06 196 ASP A O 1
ATOM 1461 N N . THR A 1 197 ? 8.845 -0.048 4.363 1.00 86.81 197 THR A N 1
ATOM 1462 C CA . THR A 1 197 ? 8.026 1.179 4.430 1.00 86.81 197 THR A CA 1
ATOM 1463 C C . THR A 1 197 ? 6.808 1.108 3.504 1.00 86.81 197 THR A C 1
ATOM 1465 O O . THR A 1 197 ? 5.713 1.535 3.870 1.00 86.81 197 THR A O 1
ATOM 1468 N N . VAL A 1 198 ? 6.952 0.527 2.307 1.00 87.38 198 VAL A N 1
ATOM 1469 C CA . VAL A 1 198 ? 5.806 0.255 1.423 1.00 87.38 198 VAL A CA 1
ATOM 1470 C C . VAL A 1 198 ? 4.870 -0.773 2.081 1.00 87.38 198 VAL A C 1
ATOM 1472 O O . VAL A 1 198 ? 3.651 -0.586 2.075 1.00 87.38 198 VAL A O 1
ATOM 1475 N N . ARG A 1 199 ? 5.427 -1.820 2.710 1.00 89.94 199 ARG A N 1
ATOM 1476 C CA . ARG A 1 199 ? 4.665 -2.848 3.432 1.00 89.94 199 ARG A CA 1
ATOM 1477 C C . ARG A 1 199 ? 3.925 -2.266 4.637 1.00 89.94 199 ARG A C 1
ATOM 1479 O O . ARG A 1 199 ? 2.746 -2.558 4.789 1.00 89.94 199 ARG A O 1
ATOM 1486 N N . SER A 1 200 ? 4.552 -1.419 5.455 1.00 88.31 200 SER A N 1
ATOM 1487 C CA . SER A 1 200 ? 3.869 -0.783 6.594 1.00 88.31 200 SER A CA 1
ATOM 1488 C C . SER A 1 200 ? 2.763 0.186 6.157 1.00 88.31 200 SER A C 1
ATOM 1490 O O . SER A 1 200 ? 1.746 0.293 6.838 1.00 88.31 200 SER A O 1
ATOM 1492 N N . THR A 1 201 ? 2.921 0.828 4.994 1.00 88.06 201 THR A N 1
ATOM 1493 C CA . THR A 1 201 ? 1.925 1.745 4.416 1.00 88.06 201 THR A CA 1
ATOM 1494 C C . THR A 1 201 ? 0.694 1.015 3.865 1.00 88.06 201 THR A C 1
ATOM 1496 O O . THR A 1 201 ? -0.428 1.454 4.107 1.00 88.06 201 THR A O 1
ATOM 1499 N N . TYR A 1 202 ? 0.887 -0.080 3.117 1.00 90.31 202 TYR A N 1
ATOM 1500 C CA . TYR A 1 202 ? -0.190 -0.746 2.362 1.00 90.31 202 TYR A CA 1
ATOM 1501 C C . TYR A 1 202 ? -0.676 -2.082 2.941 1.00 90.31 202 TYR A C 1
ATOM 1503 O O . TYR A 1 202 ? -1.772 -2.514 2.593 1.00 90.31 202 TYR A O 1
ATOM 1511 N N . CYS A 1 203 ? 0.120 -2.737 3.791 1.00 90.81 203 CYS A N 1
ATOM 1512 C CA . CYS A 1 203 ? -0.184 -4.036 4.413 1.00 90.81 203 CYS A CA 1
ATOM 1513 C C . CYS A 1 203 ? -0.320 -3.932 5.948 1.00 90.81 203 CYS A C 1
ATOM 1515 O O . CYS A 1 203 ? -0.210 -4.936 6.651 1.00 90.81 203 CYS A O 1
ATOM 1517 N N . GLY A 1 204 ? -0.510 -2.721 6.483 1.00 89.06 204 GLY A N 1
ATOM 1518 C CA . GLY A 1 204 ? -0.769 -2.494 7.908 1.00 89.06 204 GLY A CA 1
ATOM 1519 C C . GLY A 1 204 ? -2.192 -2.890 8.320 1.00 89.06 204 GLY A C 1
ATOM 1520 O O . GLY A 1 204 ? -2.850 -3.692 7.660 1.00 89.06 204 GLY A O 1
ATOM 1521 N N . SER A 1 205 ? -2.708 -2.276 9.387 1.00 89.62 205 SER A N 1
ATOM 1522 C CA . SER A 1 205 ? -4.088 -2.494 9.865 1.00 89.62 205 SER A CA 1
ATOM 1523 C C . SER A 1 205 ? -5.175 -1.832 8.998 1.00 89.62 205 SER A C 1
ATOM 1525 O O . SER A 1 205 ? -6.344 -1.830 9.370 1.00 89.62 205 SER A O 1
ATOM 1527 N N . VAL A 1 206 ? -4.803 -1.225 7.864 1.00 90.56 206 VAL A N 1
ATOM 1528 C CA . VAL A 1 206 ? -5.714 -0.554 6.927 1.00 90.56 206 VAL A CA 1
ATOM 1529 C C . VAL A 1 206 ? -5.404 -1.030 5.510 1.00 90.56 206 VAL A C 1
ATOM 1531 O O . VAL A 1 206 ? -4.279 -0.889 5.036 1.00 90.56 206 VAL A O 1
ATOM 1534 N N . GLY A 1 207 ? -6.411 -1.579 4.831 1.00 91.44 207 GLY A N 1
ATOM 1535 C CA . GLY A 1 207 ? -6.332 -2.015 3.438 1.00 91.44 207 GLY A CA 1
ATOM 1536 C C . GLY A 1 207 ? -6.824 -0.898 2.528 1.00 91.44 207 GLY A C 1
ATOM 1537 O O . GLY A 1 207 ? -7.938 -0.410 2.700 1.00 91.44 207 GLY A O 1
ATOM 1538 N N . ILE A 1 208 ? -5.982 -0.451 1.595 1.00 92.56 208 ILE A N 1
ATOM 1539 C CA . ILE A 1 208 ? -6.228 0.780 0.834 1.00 92.56 208 ILE A CA 1
ATOM 1540 C C . ILE A 1 208 ? -6.461 0.449 -0.640 1.00 92.56 208 ILE A C 1
ATOM 1542 O O . ILE A 1 208 ? -5.525 0.198 -1.398 1.00 92.56 208 ILE A O 1
ATOM 1546 N N . GLU A 1 209 ? -7.724 0.506 -1.055 1.00 94.50 209 GLU A N 1
ATOM 1547 C CA . GLU A 1 209 ? -8.166 0.230 -2.422 1.00 94.50 209 GLU A CA 1
ATOM 1548 C C . GLU A 1 209 ? -8.586 1.517 -3.134 1.00 94.50 209 GLU A C 1
ATOM 1550 O O . GLU A 1 209 ? -9.668 2.053 -2.917 1.00 94.50 209 GLU A O 1
ATOM 1555 N N . TYR A 1 210 ? -7.722 2.020 -4.015 1.00 93.44 210 TYR A N 1
ATOM 1556 C CA . TYR A 1 210 ? -8.000 3.238 -4.790 1.00 93.44 210 TYR A CA 1
ATOM 1557 C C . TYR A 1 210 ? -7.654 3.120 -6.275 1.00 93.44 210 TYR A C 1
ATOM 1559 O O . TYR A 1 210 ? -8.019 3.981 -7.073 1.00 93.44 210 TYR A O 1
ATOM 1567 N N . MET A 1 211 ? -6.949 2.058 -6.677 1.00 91.75 211 MET A N 1
ATOM 1568 C CA . MET A 1 211 ? -6.395 1.964 -8.027 1.00 91.75 211 MET A CA 1
ATOM 1569 C C . MET A 1 211 ? -7.415 1.639 -9.127 1.00 91.75 211 MET A C 1
ATOM 1571 O O . MET A 1 211 ? -7.075 1.752 -10.302 1.00 91.75 211 MET A O 1
ATOM 1575 N N . HIS A 1 212 ? -8.654 1.306 -8.754 1.00 93.12 212 HIS A N 1
ATOM 1576 C CA . HIS A 1 212 ? -9.797 1.178 -9.662 1.00 93.12 212 HIS A CA 1
ATOM 1577 C C . HIS A 1 212 ? -10.379 2.543 -10.096 1.00 93.12 212 HIS A C 1
ATOM 1579 O O . HIS A 1 212 ? -11.175 2.607 -11.032 1.00 93.12 212 HIS A O 1
ATOM 1585 N N . ILE A 1 213 ? -10.008 3.647 -9.431 1.00 93.81 213 ILE A N 1
ATOM 1586 C CA . ILE A 1 213 ? -10.511 4.989 -9.748 1.00 93.81 213 ILE A CA 1
ATOM 1587 C C . ILE A 1 213 ? -9.842 5.503 -11.035 1.00 93.81 213 ILE A C 1
ATOM 1589 O O . ILE A 1 213 ? -8.623 5.662 -11.108 1.00 93.81 213 ILE A O 1
ATOM 1593 N N . LEU A 1 214 ? -10.659 5.823 -12.043 1.00 93.12 214 LEU A N 1
ATOM 1594 C CA . LEU A 1 214 ? -10.196 6.331 -13.344 1.00 93.12 214 LEU A CA 1
ATOM 1595 C C . LEU A 1 214 ? -9.610 7.755 -13.264 1.00 93.12 214 LEU A C 1
ATOM 1597 O O . LEU A 1 214 ? -8.698 8.105 -14.015 1.00 93.12 214 LEU A O 1
ATOM 1601 N N . ASP A 1 215 ? -10.121 8.591 -12.354 1.00 92.69 215 ASP A N 1
ATOM 1602 C CA . ASP A 1 215 ? -9.642 9.962 -12.165 1.00 92.69 215 ASP A CA 1
ATOM 1603 C C . ASP A 1 215 ? -8.279 9.983 -11.459 1.00 92.69 215 ASP A C 1
ATOM 1605 O O . ASP A 1 215 ? -8.149 9.907 -10.232 1.00 92.69 215 ASP A O 1
ATOM 1609 N N . ARG A 1 216 ? -7.239 10.169 -12.270 1.00 85.94 216 ARG A N 1
ATOM 1610 C CA . ARG A 1 216 ? -5.849 10.273 -11.831 1.00 85.94 216 ARG A CA 1
ATOM 1611 C C . ARG A 1 216 ? -5.605 11.360 -10.779 1.00 85.94 216 ARG A C 1
ATOM 1613 O O . ARG A 1 216 ? -4.709 11.184 -9.954 1.00 85.94 216 ARG A O 1
ATOM 1620 N N . LYS A 1 217 ? -6.362 12.468 -10.778 1.00 88.69 217 LYS A N 1
ATOM 1621 C CA . LYS A 1 217 ? -6.192 13.531 -9.770 1.00 88.69 217 LYS A CA 1
ATOM 1622 C C . LYS A 1 217 ? -6.577 13.013 -8.385 1.00 88.69 217 LYS A C 1
ATOM 1624 O O . LYS A 1 217 ? -5.825 13.227 -7.438 1.00 88.69 217 LYS A O 1
ATOM 1629 N N . ARG A 1 218 ? -7.675 12.254 -8.288 1.00 90.75 218 ARG A N 1
ATOM 1630 C CA . ARG A 1 218 ? -8.108 11.585 -7.048 1.00 90.75 218 ARG A CA 1
ATOM 1631 C C . ARG A 1 218 ? -7.103 10.528 -6.608 1.00 90.75 218 ARG A C 1
ATOM 1633 O O . ARG A 1 218 ? -6.691 10.538 -5.454 1.00 90.75 218 ARG A O 1
ATOM 1640 N N . CYS A 1 219 ? -6.627 9.692 -7.532 1.00 89.44 219 CYS A N 1
ATOM 1641 C CA . CYS A 1 219 ? -5.593 8.698 -7.228 1.00 89.44 219 CYS A CA 1
ATOM 1642 C C . CYS A 1 219 ? -4.300 9.331 -6.701 1.00 89.44 219 CYS A C 1
ATOM 1644 O O . CYS A 1 219 ? -3.716 8.825 -5.748 1.00 89.44 219 CYS A O 1
ATOM 1646 N N . ASN A 1 220 ? -3.857 10.445 -7.289 1.00 86.44 220 ASN A N 1
ATOM 1647 C CA . ASN A 1 220 ? -2.687 11.178 -6.808 1.00 86.44 220 ASN A CA 1
ATOM 1648 C C . ASN A 1 220 ? -2.938 11.831 -5.433 1.00 86.44 220 ASN A C 1
ATOM 1650 O O . ASN A 1 220 ? -2.031 11.819 -4.608 1.00 86.44 220 ASN A O 1
ATOM 1654 N N . TRP A 1 221 ? -4.142 12.352 -5.168 1.00 87.62 221 TRP A N 1
ATOM 1655 C CA . TRP A 1 221 ? -4.508 12.940 -3.871 1.00 87.62 221 TRP A CA 1
ATOM 1656 C C . TRP A 1 221 ? -4.521 11.900 -2.740 1.00 87.62 221 TRP A C 1
ATOM 1658 O O . TRP A 1 221 ? -3.865 12.105 -1.719 1.00 87.62 221 TRP A O 1
ATOM 1668 N N . ILE A 1 222 ? -5.184 10.752 -2.948 1.00 89.31 222 ILE A N 1
ATOM 1669 C CA . ILE A 1 222 ? -5.187 9.632 -1.986 1.00 89.31 222 ILE A CA 1
ATOM 1670 C C . ILE A 1 222 ? -3.748 9.197 -1.713 1.00 89.31 222 ILE A C 1
ATOM 1672 O O . ILE A 1 222 ? -3.329 9.096 -0.561 1.00 89.31 222 ILE A O 1
ATOM 1676 N N . ARG A 1 223 ? -2.967 9.006 -2.781 1.00 87.06 223 ARG A N 1
ATOM 1677 C CA . ARG A 1 223 ? -1.581 8.566 -2.684 1.00 87.06 223 ARG A CA 1
ATOM 1678 C C . ARG A 1 223 ? -0.706 9.535 -1.882 1.00 87.06 223 ARG A C 1
ATOM 1680 O O . ARG A 1 223 ? -0.010 9.094 -0.979 1.00 87.06 223 ARG A O 1
ATOM 1687 N N . GLN A 1 224 ? -0.782 10.840 -2.151 1.00 83.62 224 GLN A N 1
ATOM 1688 C CA . GLN A 1 224 ? -0.049 11.858 -1.383 1.00 83.62 224 GLN A CA 1
ATOM 1689 C C . GLN A 1 224 ? -0.388 11.814 0.112 1.00 83.62 224 GLN A C 1
ATOM 1691 O O . GLN A 1 224 ? 0.501 11.985 0.946 1.00 83.62 224 GLN A O 1
ATOM 1696 N N . ARG A 1 225 ? -1.658 11.568 0.461 1.00 84.62 225 ARG A N 1
ATOM 1697 C CA . ARG A 1 225 ? -2.088 11.483 1.860 1.00 84.62 225 ARG A CA 1
ATOM 1698 C C . ARG A 1 225 ? -1.573 10.220 2.549 1.00 84.62 225 ARG A C 1
ATOM 1700 O O . ARG A 1 225 ? -1.104 10.333 3.673 1.00 84.62 225 ARG A O 1
ATOM 1707 N N . VAL A 1 226 ? -1.659 9.070 1.881 1.00 85.69 226 VAL A N 1
ATOM 1708 C CA . VAL A 1 226 ? -1.321 7.733 2.409 1.00 85.69 226 VAL A CA 1
ATOM 1709 C C . VAL A 1 226 ? 0.187 7.483 2.475 1.00 85.69 226 VAL A C 1
ATOM 1711 O O . VAL A 1 226 ? 0.679 6.927 3.446 1.00 85.69 226 VAL A O 1
ATOM 1714 N N . GLU A 1 227 ? 0.947 7.912 1.469 1.00 82.69 227 GLU A N 1
ATOM 1715 C CA . GLU A 1 227 ? 2.401 7.687 1.408 1.00 82.69 227 GLU A CA 1
ATOM 1716 C C . GLU A 1 227 ? 3.196 8.737 2.228 1.00 82.69 227 GLU A C 1
ATOM 1718 O O . GLU A 1 227 ? 4.423 8.783 2.169 1.00 82.69 227 GLU A O 1
ATOM 1723 N N . SER A 1 228 ? 2.505 9.580 3.009 1.00 77.94 228 SER A N 1
ATOM 1724 C CA . SER A 1 228 ? 3.096 10.520 3.975 1.00 77.94 228 SER A CA 1
ATOM 1725 C C . SER A 1 228 ? 3.179 9.876 5.369 1.00 77.94 228 SER A C 1
ATOM 1727 O O . SER A 1 228 ? 2.137 9.482 5.890 1.00 77.94 228 SER A O 1
ATOM 1729 N N . PRO A 1 229 ? 4.337 9.839 6.058 1.00 65.88 229 PRO A N 1
ATOM 1730 C CA . PRO A 1 229 ? 4.500 9.078 7.310 1.00 65.88 229 PRO A CA 1
ATOM 1731 C C . PRO A 1 229 ? 3.600 9.553 8.463 1.00 65.88 229 PRO A C 1
ATOM 1733 O O . PRO A 1 229 ? 3.328 8.802 9.395 1.00 65.88 229 PRO A O 1
ATOM 1736 N N . THR A 1 230 ? 3.102 10.788 8.401 1.00 68.38 230 THR A N 1
ATOM 1737 C CA . THR A 1 230 ? 2.250 11.395 9.431 1.00 68.38 230 THR A CA 1
ATOM 1738 C C . THR A 1 230 ? 0.771 10.984 9.334 1.00 68.38 230 THR A C 1
ATOM 1740 O O . THR A 1 230 ? -0.036 11.441 10.135 1.00 68.38 230 THR A O 1
ATOM 1743 N N . TRP A 1 231 ? 0.352 10.173 8.352 1.00 71.25 231 TRP A N 1
ATOM 1744 C CA . TRP A 1 231 ? -1.083 9.973 8.077 1.00 71.25 231 TRP A CA 1
ATOM 1745 C C . TRP A 1 231 ? -1.853 9.184 9.148 1.00 71.25 231 TRP A C 1
ATOM 1747 O O . TRP A 1 231 ? -3.040 9.445 9.328 1.00 71.25 231 TRP A O 1
ATOM 1757 N N . LEU A 1 232 ? -1.168 8.297 9.880 1.00 70.44 232 LEU A N 1
ATOM 1758 C CA . LEU A 1 232 ? -1.685 7.549 11.039 1.00 70.44 232 LEU A CA 1
ATOM 1759 C C . LEU A 1 232 ? -1.147 8.063 12.387 1.00 70.44 232 LEU A C 1
ATOM 1761 O O . LEU A 1 232 ? -1.357 7.422 13.414 1.00 70.44 232 LEU A O 1
ATOM 1765 N N . MET A 1 233 ? -0.419 9.184 12.411 1.00 68.31 233 MET A N 1
ATOM 1766 C CA . MET A 1 233 ? 0.093 9.734 13.669 1.00 68.31 233 MET A CA 1
ATOM 1767 C C . MET A 1 233 ? -1.054 10.365 14.462 1.00 68.31 233 MET A C 1
ATOM 1769 O O . MET A 1 233 ? -1.519 11.459 14.146 1.00 68.31 233 MET A O 1
ATOM 1773 N N . THR A 1 234 ? -1.508 9.655 15.491 1.00 73.38 234 THR A N 1
ATOM 1774 C CA . THR A 1 234 ? -2.554 10.103 16.414 1.00 73.38 234 THR A CA 1
ATOM 1775 C C . THR A 1 234 ? -1.933 10.932 17.534 1.00 73.38 234 THR A C 1
ATOM 1777 O O . THR A 1 234 ? -0.994 10.481 18.191 1.00 73.38 234 THR A O 1
ATOM 1780 N N . ASP A 1 235 ? -2.466 12.128 17.786 1.00 87.38 235 ASP A N 1
ATOM 1781 C CA . ASP A 1 235 ? -2.090 12.907 18.969 1.00 87.38 235 ASP A CA 1
ATOM 1782 C C . ASP A 1 235 ? -2.507 12.183 20.265 1.00 87.38 235 ASP A C 1
ATOM 1784 O O . ASP A 1 235 ? -3.497 11.447 20.300 1.00 87.38 235 ASP A O 1
ATOM 1788 N N . LYS A 1 236 ? -1.766 12.406 21.354 1.00 92.31 236 LYS A N 1
ATOM 1789 C CA . LYS A 1 236 ? -2.008 11.767 22.652 1.00 92.31 236 LYS A CA 1
ATOM 1790 C C . LYS A 1 236 ? -3.398 12.091 23.201 1.00 92.31 236 LYS A C 1
ATOM 1792 O O . LYS A 1 236 ? -4.023 11.217 23.802 1.00 92.31 236 LYS A O 1
ATOM 1797 N N . GLU A 1 237 ? -3.894 13.310 22.991 1.00 93.62 237 GLU A N 1
ATOM 1798 C CA . GLU A 1 237 ? -5.235 13.689 23.445 1.00 93.62 237 GLU A CA 1
ATOM 1799 C C . GLU A 1 237 ? -6.328 13.034 22.589 1.00 93.62 237 GLU A C 1
ATOM 1801 O O . GLU A 1 237 ? -7.267 12.463 23.142 1.00 93.62 237 GLU A O 1
ATOM 1806 N N . LEU A 1 238 ? -6.149 12.969 21.265 1.00 91.81 238 LEU A N 1
ATOM 1807 C CA . LEU A 1 238 ? -7.059 12.240 20.370 1.00 91.81 238 LEU A CA 1
ATOM 1808 C C . LEU A 1 238 ? -7.095 10.729 20.677 1.00 91.81 238 LEU A C 1
ATOM 1810 O O . LEU A 1 238 ? -8.156 10.103 20.613 1.00 91.81 238 LEU A O 1
ATOM 1814 N N . ALA A 1 239 ? -5.959 10.136 21.058 1.00 92.12 239 ALA A N 1
ATOM 1815 C CA . ALA A 1 239 ? -5.890 8.740 21.487 1.00 92.12 239 ALA A CA 1
ATOM 1816 C C . ALA A 1 239 ? -6.683 8.494 22.787 1.00 92.12 239 ALA A C 1
ATOM 1818 O O . ALA A 1 239 ? -7.440 7.525 22.862 1.00 92.12 239 ALA A O 1
ATOM 1819 N N . LYS A 1 240 ? -6.578 9.391 23.781 1.00 95.12 240 LYS A N 1
ATOM 1820 C CA . LYS A 1 240 ? -7.402 9.340 25.005 1.00 95.12 240 LYS A CA 1
ATOM 1821 C C . LYS A 1 240 ? -8.890 9.510 24.701 1.00 95.12 240 LYS A C 1
ATOM 1823 O O . LYS A 1 240 ? -9.695 8.759 25.233 1.00 95.12 240 LYS A O 1
ATOM 1828 N N . GLU A 1 241 ? -9.261 10.472 23.856 1.00 95.81 241 GLU A N 1
ATOM 1829 C CA . GLU A 1 241 ? -10.659 10.715 23.472 1.00 95.81 241 GLU A CA 1
ATOM 1830 C C . GLU A 1 241 ? -11.267 9.482 22.787 1.00 95.81 241 GLU A C 1
ATOM 1832 O O . GLU A 1 241 ? -12.376 9.058 23.120 1.00 95.81 241 GLU A O 1
ATOM 1837 N N . THR A 1 242 ? -10.509 8.864 21.877 1.00 94.75 242 THR A N 1
ATOM 1838 C CA . THR A 1 242 ? -10.899 7.627 21.186 1.00 94.75 242 THR A CA 1
ATOM 1839 C C . THR A 1 242 ? -11.064 6.465 22.168 1.00 94.75 242 THR A C 1
ATOM 1841 O O . THR A 1 242 ? -12.063 5.751 22.101 1.00 94.75 242 THR A O 1
ATOM 1844 N N . TYR A 1 243 ? -10.139 6.307 23.122 1.00 96.06 243 TYR A N 1
ATOM 1845 C CA . TYR A 1 243 ? -10.231 5.291 24.174 1.00 96.06 243 TYR A CA 1
ATOM 1846 C C . TYR A 1 243 ? -11.459 5.495 25.077 1.00 96.06 243 TYR A C 1
ATOM 1848 O O . TYR A 1 243 ? -12.230 4.563 25.281 1.00 96.06 243 TYR A O 1
ATOM 1856 N N . THR A 1 244 ? -11.706 6.723 25.546 1.00 97.81 244 THR A N 1
ATOM 1857 C CA . THR A 1 244 ? -12.888 7.055 26.360 1.00 97.81 244 THR A CA 1
ATOM 1858 C C . THR A 1 244 ? -14.188 6.724 25.625 1.00 97.81 244 THR A C 1
ATOM 1860 O O . THR A 1 244 ? -15.093 6.133 26.212 1.00 97.81 244 THR A O 1
ATOM 1863 N N . ARG A 1 245 ? -14.279 7.037 24.323 1.00 97.69 245 ARG A N 1
ATOM 1864 C CA . ARG A 1 245 ? -15.436 6.665 23.489 1.00 97.69 245 ARG A CA 1
ATOM 1865 C C . ARG A 1 245 ? -15.621 5.152 23.375 1.00 97.69 245 ARG A C 1
ATOM 1867 O O . ARG A 1 245 ? -16.760 4.698 23.425 1.00 97.69 245 ARG A O 1
ATOM 1874 N N . LEU A 1 246 ? -14.535 4.387 23.255 1.00 97.62 246 LEU A N 1
ATOM 1875 C CA . LEU A 1 246 ? -14.593 2.926 23.210 1.00 97.62 246 LEU A CA 1
ATOM 1876 C C . LEU A 1 246 ? -15.119 2.346 24.533 1.00 97.62 246 LEU A C 1
ATOM 1878 O O . LEU A 1 246 ? -16.040 1.536 24.507 1.00 97.62 246 LEU A O 1
ATOM 1882 N N . CYS A 1 247 ? -14.620 2.824 25.679 1.00 97.88 247 CYS A N 1
ATOM 1883 C CA . CYS A 1 247 ? -15.123 2.417 26.997 1.00 97.88 247 CYS A CA 1
ATOM 1884 C C . CYS A 1 247 ? -16.600 2.787 27.214 1.00 97.88 247 CYS A C 1
ATOM 1886 O O . CYS A 1 247 ? -17.332 2.030 27.845 1.00 97.88 247 CYS A O 1
ATOM 1888 N N . HIS A 1 248 ? -17.051 3.937 26.701 1.00 98.12 248 HIS A N 1
ATOM 1889 C CA . HIS A 1 248 ? -18.462 4.326 26.779 1.00 98.12 248 HIS A CA 1
ATOM 1890 C C . HIS A 1 248 ? -19.365 3.418 25.933 1.00 98.12 248 HIS A C 1
ATOM 1892 O O . HIS A 1 248 ? -20.474 3.117 26.365 1.00 98.12 248 HIS A O 1
ATOM 1898 N N . ALA A 1 249 ? -18.909 2.984 24.753 1.00 98.31 249 ALA A N 1
ATOM 1899 C CA . ALA A 1 249 ? -19.655 2.050 23.911 1.00 98.31 249 ALA A CA 1
ATOM 1900 C C . ALA A 1 249 ? -19.755 0.662 24.568 1.00 98.31 249 ALA A C 1
ATOM 1902 O O . ALA A 1 249 ? -20.854 0.155 24.758 1.00 98.31 249 ALA A O 1
ATOM 1903 N N . ASP A 1 250 ? -18.621 0.101 24.993 1.00 98.00 250 ASP A N 1
ATOM 1904 C CA . ASP A 1 250 ? -18.539 -1.209 25.653 1.00 98.00 250 ASP A CA 1
ATOM 1905 C C . ASP A 1 250 ? -19.382 -1.269 26.943 1.00 98.00 250 ASP A C 1
ATOM 1907 O O . ASP A 1 250 ? -20.220 -2.156 27.117 1.00 98.00 250 ASP A O 1
ATOM 1911 N N . GLY A 1 251 ? -19.255 -0.255 27.808 1.00 97.88 251 GLY A N 1
ATOM 1912 C CA . GLY A 1 251 ? -20.044 -0.157 29.037 1.00 97.88 251 GLY A CA 1
ATOM 1913 C C . GLY A 1 251 ? -21.549 0.035 28.804 1.00 97.88 251 GLY A C 1
ATOM 1914 O O . GLY A 1 251 ? -22.351 -0.403 29.628 1.00 97.88 251 GLY A O 1
ATOM 1915 N N . PHE A 1 252 ? -21.949 0.661 27.691 1.00 97.81 252 PHE A N 1
ATOM 1916 C CA . PHE A 1 252 ? -23.360 0.803 27.323 1.00 97.81 252 PHE A CA 1
ATOM 1917 C C . PHE A 1 252 ? -23.962 -0.521 26.836 1.00 97.81 252 PHE A C 1
ATOM 1919 O O . PHE A 1 252 ? -25.047 -0.883 27.286 1.00 97.81 252 PHE A O 1
ATOM 1926 N N . GLU A 1 253 ? -23.247 -1.270 25.990 1.00 98.00 253 GLU A N 1
ATOM 1927 C CA . GLU A 1 253 ? -23.675 -2.603 25.540 1.00 98.00 253 GLU A CA 1
ATOM 1928 C C . GLU A 1 253 ? -23.793 -3.584 26.720 1.00 98.00 253 GLU A C 1
ATOM 1930 O O . GLU A 1 253 ? -24.808 -4.269 26.852 1.00 98.00 253 GLU A O 1
ATOM 1935 N N . CYS A 1 254 ? -22.821 -3.584 27.644 1.00 97.38 254 CYS A N 1
ATOM 1936 C CA . CYS A 1 254 ? -22.891 -4.392 28.869 1.00 97.38 254 CYS A CA 1
ATOM 1937 C C . CYS A 1 254 ? -24.125 -4.038 29.717 1.00 97.38 254 CYS A C 1
ATOM 1939 O O . CYS A 1 254 ? -24.870 -4.922 30.133 1.00 97.38 254 CYS A O 1
ATOM 1941 N N . PHE A 1 255 ? -24.391 -2.742 29.921 1.00 97.81 255 PHE A N 1
ATOM 1942 C CA . PHE A 1 255 ? -25.565 -2.283 30.668 1.00 97.81 255 PHE A CA 1
ATOM 1943 C C . PHE A 1 255 ? -26.897 -2.683 30.017 1.00 97.81 255 PHE A C 1
ATOM 1945 O O . PHE A 1 255 ? -27.863 -2.955 30.732 1.00 97.81 255 PHE A O 1
ATOM 1952 N N . LEU A 1 256 ? -26.977 -2.703 28.681 1.00 97.81 256 LEU A N 1
ATOM 1953 C CA . LEU A 1 256 ? -28.167 -3.192 27.988 1.00 97.81 256 LEU A CA 1
ATOM 1954 C C . LEU A 1 256 ? -28.357 -4.696 28.219 1.00 97.81 256 LEU A C 1
ATOM 1956 O O . LEU A 1 256 ? -29.454 -5.090 28.608 1.00 97.81 256 LEU A O 1
ATOM 1960 N N . GLY A 1 257 ? -27.298 -5.497 28.057 1.00 97.25 257 GLY A N 1
ATOM 1961 C CA . GLY A 1 257 ? -27.339 -6.953 28.247 1.00 97.25 257 GLY A CA 1
ATOM 1962 C C . GLY A 1 257 ? -27.622 -7.411 29.685 1.00 97.25 257 GLY A C 1
ATOM 1963 O O . GLY A 1 257 ? -28.196 -8.479 29.877 1.00 97.25 257 GLY A O 1
ATOM 1964 N N . ASP A 1 258 ? -27.276 -6.602 30.690 1.00 96.81 258 ASP A N 1
ATOM 1965 C CA . ASP A 1 258 ? -27.616 -6.868 32.097 1.00 96.81 258 ASP A CA 1
ATOM 1966 C C . ASP A 1 258 ? -29.078 -6.520 32.446 1.00 96.81 258 ASP A C 1
ATOM 1968 O O . ASP A 1 258 ? -29.612 -7.007 33.449 1.00 96.81 258 ASP A O 1
ATOM 1972 N N . LYS A 1 259 ? -29.722 -5.627 31.679 1.00 95.56 259 LYS A N 1
ATOM 1973 C CA . LYS A 1 259 ? -30.991 -4.988 32.067 1.00 95.56 259 LYS A CA 1
ATOM 1974 C C . LYS A 1 259 ? -32.215 -5.434 31.260 1.00 95.56 259 LYS A C 1
ATOM 1976 O O . LYS A 1 259 ? -33.326 -5.327 31.792 1.00 95.56 259 LYS A O 1
ATOM 1981 N N . PHE A 1 260 ? -32.040 -5.859 30.010 1.00 90.50 260 PHE A N 1
ATOM 1982 C CA . PHE A 1 260 ? -33.123 -6.129 29.056 1.00 90.50 260 PHE A CA 1
ATOM 1983 C C . PHE A 1 260 ? -32.967 -7.487 28.364 1.00 90.50 260 PHE A C 1
ATOM 1985 O O . PHE A 1 260 ? -34.019 -8.149 28.213 1.00 90.50 260 PHE A O 1
#

Secondary structure (DSSP, 8-state):
---------------PPPP--------------S--S---PPP---GGGSGGGGSTTHHHHHHHHHHHTT-GGGS-HHHHHHHHHHHTT----TTSS----TTS--HHHHHHHHHHHHHHGGGGS---SS---HHHHT---GGGSGGGGT--GGGTTSEEE--HHHHHTTTTT---HHHHHGGGT-SEEEHHHHHHHHHHHHSSSS----TT-S-HHHHHHHHHHHTSTTTT---HHHHHHHHHHHHHHHHHHHHHHHH-

pLDDT: mean 71.49, std 22.01, range [29.81, 98.31]

Radius of gyration: 34.33 Å; chains: 1; bounding box: 72×86×79 Å

Organism: Alexandrium catenella (NCBI:txid2925)

Foldseek 3Di:
DDDDDDDDDDDDDDDDDDDDDDDDDDDDDDPDDPPPPDPPDLPLQAPCNAPVCVDPCNVVLVVLLVVCVVPVVVDDPVNSVQNVCSNVSVHDPCVVVPPPPLLDDDVVLVVQLLVCLLACLLLLAPADPPCPPVVSVPDDPVSNDSVSSVDDPSQQAAWDQLDPPPPVVPPPPQPALSVQVVVVVCRTDGNNRVSVLSNCLDRYNDHDHDPVDPPRVVVSVVRVLSSHPCNPPDDPVNVVVVVVVVVVVVVVVVVVVVPD

InterPro domains:
  IPR011603 2-oxoglutarate dehydrogenase E1 component [PTHR23152] (51-260)
  IPR029061 Thiamin diphosphate-binding fold [SSF52518] (183-257)
  IPR032106 2-oxoglutarate dehydrogenase E1 component, N-terminal domain [PF16078] (55-89)